Protein AF-A0A5M6DDR4-F1 (afdb_monomer)

Mean predicted aligned error: 21.07 Å

Sequence (257 aa):
MSTTEPAEFRPPSPATRLGRVGDGDGTLGPADFQRIGISPRETRSAVIRRAAARTSQSLASKQLRCPSVATEEQLFRVALSTYRLLDPRQRGNDHARAHLGRIRQGDLMSAERAAFAIVQPTKHDDVASPSHADVPATEQSWPPRMNATLDAGRNDATKSALRHLEYQPVATAHASDSRPQPAVESTSVAPPPAEIGTSVPHSAPAVTRMRRRLRQPAVIVSIMVLVLSAAVGLSVWKYIRGQSVRAIRDRYSQVDG

pLDDT: mean 71.14, std 19.98, range [38.06, 98.44]

Radius of gyration: 32.36 Å; Cα contacts (8 Å, |Δi|>4): 78; chains: 1; bounding box: 52×93×106 Å

Organism: NCBI:txid2605748

Structure (mmCIF, N/CA/C/O backbone):
data_AF-A0A5M6DDR4-F1
#
_entry.id   AF-A0A5M6DDR4-F1
#
loop_
_atom_site.group_PDB
_atom_site.id
_atom_site.type_symbol
_atom_site.label_atom_id
_atom_site.label_alt_id
_atom_site.label_comp_id
_atom_site.label_asym_id
_atom_site.label_entity_id
_atom_site.label_seq_id
_atom_site.pdbx_PDB_ins_code
_atom_site.Cartn_x
_atom_site.Cartn_y
_atom_site.Cartn_z
_atom_site.occupancy
_atom_site.B_iso_or_equiv
_atom_site.auth_seq_id
_atom_site.auth_comp_id
_atom_site.auth_asym_id
_atom_site.auth_atom_id
_atom_site.pdbx_PDB_model_num
ATOM 1 N N . MET A 1 1 ? 15.312 33.082 -55.233 1.00 47.19 1 MET A N 1
ATOM 2 C CA . MET A 1 1 ? 16.137 31.964 -54.732 1.00 47.19 1 MET A CA 1
ATOM 3 C C . MET A 1 1 ? 16.053 32.010 -53.218 1.00 47.19 1 MET A C 1
ATOM 5 O O . MET A 1 1 ? 16.701 32.854 -52.620 1.00 47.19 1 MET A O 1
ATOM 9 N N . SER A 1 2 ? 15.158 31.216 -52.626 1.00 63.47 2 SER A N 1
ATOM 10 C CA . SER A 1 2 ? 14.914 31.219 -51.179 1.00 63.47 2 SER A CA 1
ATOM 11 C C . SER A 1 2 ? 15.657 30.049 -50.555 1.00 63.47 2 SER A C 1
ATOM 13 O O . SER A 1 2 ? 15.327 28.889 -50.798 1.00 63.47 2 SER A O 1
ATOM 15 N N . THR A 1 3 ? 16.701 30.366 -49.802 1.00 58.12 3 THR A N 1
ATOM 16 C CA . THR A 1 3 ? 17.523 29.420 -49.053 1.00 58.12 3 THR A CA 1
ATOM 17 C C . THR A 1 3 ? 16.685 28.852 -47.911 1.00 58.12 3 THR A C 1
ATOM 19 O O . THR A 1 3 ? 16.313 29.563 -46.984 1.00 58.12 3 THR A O 1
ATOM 22 N N . THR A 1 4 ? 16.325 27.575 -48.025 1.00 71.12 4 THR A N 1
ATOM 23 C CA . THR A 1 4 ? 15.646 26.818 -46.969 1.00 71.12 4 THR A CA 1
ATOM 24 C C . THR A 1 4 ? 16.702 26.418 -45.945 1.00 71.12 4 THR A C 1
ATOM 26 O O . THR A 1 4 ? 17.564 25.595 -46.246 1.00 71.12 4 THR A O 1
ATOM 29 N N . GLU A 1 5 ? 16.674 27.045 -44.769 1.00 62.38 5 GLU A N 1
ATOM 30 C CA . GLU A 1 5 ? 17.510 26.647 -43.636 1.00 62.38 5 GLU A CA 1
ATOM 31 C C . GLU A 1 5 ? 17.126 25.225 -43.187 1.00 62.38 5 GLU A C 1
ATOM 33 O O . GLU A 1 5 ? 15.938 24.944 -42.989 1.00 62.38 5 GLU A O 1
ATOM 38 N N . PRO A 1 6 ? 18.092 24.305 -43.036 1.00 70.12 6 PRO A N 1
ATOM 39 C CA . PRO A 1 6 ? 17.817 22.974 -42.524 1.00 70.12 6 PRO A CA 1
ATOM 40 C C . PRO A 1 6 ? 17.437 23.073 -41.046 1.00 70.12 6 PRO A C 1
ATOM 42 O O . PRO A 1 6 ? 18.201 23.585 -40.232 1.00 70.12 6 PRO A O 1
ATOM 45 N N . ALA A 1 7 ? 16.248 22.569 -40.710 1.00 62.78 7 ALA A N 1
ATOM 46 C CA . ALA A 1 7 ? 15.748 22.489 -39.345 1.00 62.78 7 ALA A CA 1
ATOM 47 C C . ALA A 1 7 ? 16.764 21.755 -38.456 1.00 62.78 7 ALA A C 1
ATOM 49 O O . ALA A 1 7 ? 16.927 20.536 -38.537 1.00 62.78 7 ALA A O 1
ATOM 50 N N . GLU A 1 8 ? 17.464 22.530 -37.631 1.00 67.31 8 GLU A N 1
ATOM 51 C CA . GLU A 1 8 ? 18.441 22.062 -36.663 1.00 67.31 8 GLU A CA 1
ATOM 52 C C . GLU A 1 8 ? 17.747 21.093 -35.701 1.00 67.31 8 GLU A C 1
ATOM 54 O O . GLU A 1 8 ? 16.898 21.468 -34.886 1.00 67.31 8 GLU A O 1
ATOM 59 N N . PHE A 1 9 ? 18.069 19.808 -35.848 1.00 66.69 9 PHE A N 1
ATOM 60 C CA . PHE A 1 9 ? 17.603 18.741 -34.976 1.00 66.69 9 PHE A CA 1
ATOM 61 C C . PHE A 1 9 ? 18.183 18.978 -33.581 1.00 66.69 9 PHE A C 1
ATOM 63 O O . PHE A 1 9 ? 19.271 18.517 -33.243 1.00 66.69 9 PHE A O 1
ATOM 70 N N . ARG A 1 10 ? 17.455 19.743 -32.768 1.00 64.25 10 ARG A N 1
ATOM 71 C CA . ARG A 1 10 ? 17.762 19.938 -31.356 1.00 64.25 10 ARG A CA 1
ATOM 72 C C . ARG A 1 10 ? 17.338 18.657 -30.634 1.00 64.25 10 ARG A C 1
ATOM 74 O O . ARG A 1 10 ? 16.131 18.419 -30.523 1.00 64.25 10 ARG A O 1
ATOM 81 N N . PRO A 1 11 ? 18.267 17.805 -30.162 1.00 61.28 11 PRO A N 1
ATOM 82 C CA . PRO A 1 11 ? 17.877 16.656 -29.361 1.00 61.28 11 PRO A CA 1
ATOM 83 C C . PRO A 1 11 ? 17.071 17.169 -28.159 1.00 61.28 11 PRO A C 1
ATOM 85 O O . PRO A 1 11 ? 17.441 18.195 -27.574 1.00 61.28 11 PRO A O 1
ATOM 88 N N . PRO A 1 12 ? 15.952 16.515 -27.798 1.00 58.50 12 PRO A N 1
ATOM 89 C CA . PRO A 1 12 ? 15.182 16.919 -26.636 1.00 58.50 12 PRO A CA 1
ATOM 90 C C . PRO A 1 12 ? 16.119 16.912 -25.434 1.00 58.50 12 PRO A C 1
ATOM 92 O O . PRO A 1 12 ? 16.730 15.892 -25.110 1.00 58.50 12 PRO A O 1
ATOM 95 N N . SER A 1 13 ? 16.263 18.083 -24.817 1.00 50.66 13 SER A N 1
ATOM 96 C CA . SER A 1 13 ? 17.099 18.273 -23.641 1.00 50.66 13 SER A CA 1
ATOM 97 C C . SER A 1 13 ? 16.766 17.175 -22.617 1.00 50.66 13 SER A C 1
ATOM 99 O O . SER A 1 13 ? 15.582 16.978 -22.319 1.00 50.66 13 SER A O 1
ATOM 101 N N . PRO A 1 14 ? 17.749 16.434 -22.070 1.00 52.31 14 PRO A N 1
ATOM 102 C CA . PRO A 1 14 ? 17.508 15.291 -21.179 1.00 52.31 14 PRO A CA 1
ATOM 103 C C . PRO A 1 14 ? 16.812 15.655 -19.850 1.00 52.31 14 PRO A C 1
ATOM 105 O O . PRO A 1 14 ? 16.579 14.793 -19.008 1.00 52.31 14 PRO A O 1
ATOM 108 N N . ALA A 1 15 ? 16.421 16.914 -19.656 1.00 45.72 15 ALA A N 1
ATOM 109 C CA . ALA A 1 15 ? 15.822 17.433 -18.435 1.00 45.72 15 ALA A CA 1
ATOM 110 C C . ALA A 1 15 ? 14.330 17.091 -18.225 1.00 45.72 15 ALA A C 1
ATOM 112 O O . ALA A 1 15 ? 13.759 17.522 -17.226 1.00 45.72 15 ALA A O 1
ATOM 113 N N . THR A 1 16 ? 13.669 16.332 -19.112 1.00 50.31 16 THR A N 1
ATOM 114 C CA . THR A 1 16 ? 12.212 16.067 -18.980 1.00 50.31 16 THR A CA 1
ATOM 115 C C . THR A 1 16 ? 11.819 14.589 -18.873 1.00 50.31 16 THR A C 1
ATOM 117 O O . THR A 1 16 ? 10.637 14.278 -18.758 1.00 50.31 16 THR A O 1
ATOM 120 N N . ARG A 1 17 ? 12.757 13.635 -18.833 1.00 40.12 17 ARG A N 1
ATOM 121 C CA . ARG A 1 17 ? 12.404 12.201 -18.772 1.00 40.12 17 ARG A CA 1
ATOM 122 C C . ARG A 1 17 ? 13.085 11.461 -17.637 1.00 40.12 17 ARG A C 1
ATOM 124 O O . ARG A 1 17 ? 13.991 10.669 -17.832 1.00 40.12 17 ARG A O 1
ATOM 131 N N . LEU A 1 18 ? 12.578 11.746 -16.452 1.00 40.38 18 LEU A N 1
ATOM 132 C CA . LEU A 1 18 ? 12.287 10.838 -15.346 1.00 40.38 18 LEU A CA 1
ATOM 133 C C . LEU A 1 18 ? 11.946 11.800 -14.225 1.00 40.38 18 LEU A C 1
ATOM 135 O O . LEU A 1 18 ? 12.802 12.568 -13.792 1.00 40.38 18 LEU A O 1
ATOM 139 N N . GLY A 1 19 ? 10.672 11.828 -13.826 1.00 42.84 19 GLY A N 1
ATOM 140 C CA . GLY A 1 19 ? 10.269 12.546 -12.628 1.00 42.84 19 GLY A CA 1
ATOM 141 C C . GLY A 1 19 ? 11.276 12.199 -11.548 1.00 42.84 19 GLY A C 1
ATOM 142 O O . GLY A 1 19 ? 11.413 11.022 -11.219 1.00 42.84 19 GLY A O 1
ATOM 143 N N . ARG A 1 20 ? 12.034 13.222 -11.134 1.00 44.09 20 ARG A N 1
ATOM 144 C CA . ARG A 1 20 ? 13.009 13.212 -10.051 1.00 44.09 20 ARG A CA 1
ATOM 145 C C . ARG A 1 20 ? 12.527 12.184 -9.041 1.00 44.09 20 ARG A C 1
ATOM 147 O O . ARG A 1 20 ? 11.489 12.399 -8.413 1.00 44.09 20 ARG A O 1
ATOM 154 N N . VAL A 1 21 ? 13.187 11.026 -9.011 1.00 52.88 21 VAL A N 1
ATOM 155 C CA . VAL A 1 21 ? 12.930 9.969 -8.036 1.00 52.88 21 VAL A CA 1
ATOM 156 C C . VAL A 1 21 ? 13.332 10.604 -6.719 1.00 52.88 21 VAL A C 1
ATOM 158 O O . VAL A 1 21 ? 14.502 10.606 -6.357 1.00 52.88 21 VAL A O 1
ATOM 161 N N . GLY A 1 22 ? 12.379 11.324 -6.129 1.00 47.31 22 GLY A N 1
ATOM 162 C CA . GLY A 1 22 ? 12.576 12.113 -4.934 1.00 47.31 22 GLY A CA 1
ATOM 163 C C . GLY A 1 22 ? 13.083 11.183 -3.856 1.00 47.31 22 GLY A C 1
ATOM 164 O O . GLY A 1 22 ? 12.439 10.177 -3.557 1.00 47.31 22 GLY A O 1
ATOM 165 N N . ASP A 1 23 ? 14.256 11.535 -3.351 1.00 49.00 23 ASP A N 1
ATOM 166 C CA . ASP A 1 23 ? 14.673 11.291 -1.986 1.00 49.00 23 ASP A CA 1
ATOM 167 C C . ASP A 1 23 ? 14.626 9.811 -1.590 1.00 49.00 23 ASP A C 1
ATOM 169 O O . ASP A 1 23 ? 13.719 9.315 -0.923 1.00 49.00 23 ASP A O 1
ATOM 173 N N . GLY A 1 24 ? 15.683 9.088 -1.968 1.00 52.88 24 GLY A N 1
ATOM 174 C CA . GLY A 1 24 ? 16.004 7.755 -1.447 1.00 52.88 24 GLY A CA 1
ATOM 175 C C . GLY A 1 24 ? 16.282 7.707 0.065 1.00 52.88 24 GLY A C 1
ATOM 176 O O . GLY A 1 24 ? 16.844 6.726 0.533 1.00 52.88 24 GLY A O 1
ATOM 177 N N . ASP A 1 25 ? 15.884 8.726 0.828 1.00 60.03 25 ASP A N 1
ATOM 178 C CA . ASP A 1 25 ? 16.063 8.836 2.279 1.00 60.03 25 ASP A CA 1
ATOM 179 C C . ASP A 1 25 ? 15.144 7.873 3.063 1.00 60.03 25 ASP A C 1
ATOM 181 O O . ASP A 1 25 ? 15.213 7.747 4.280 1.00 60.03 25 ASP A O 1
ATOM 185 N N . GLY A 1 26 ? 14.256 7.137 2.382 1.00 66.44 26 GLY A N 1
ATOM 186 C CA . GLY A 1 26 ? 13.340 6.204 3.050 1.00 66.44 26 GLY A CA 1
ATOM 187 C C . GLY A 1 26 ? 12.342 6.896 3.989 1.00 66.44 26 GLY A C 1
ATOM 188 O O . GLY A 1 26 ? 11.570 6.221 4.669 1.00 66.44 26 GLY A O 1
ATOM 189 N N . THR A 1 27 ? 12.331 8.228 4.004 1.00 72.25 27 THR A N 1
ATOM 190 C CA . THR A 1 27 ? 11.389 9.077 4.717 1.00 72.25 27 THR A CA 1
ATOM 191 C C . THR A 1 27 ? 10.056 9.134 3.979 1.00 72.25 27 THR A C 1
ATOM 193 O O . THR A 1 27 ? 9.967 9.071 2.750 1.00 72.25 27 THR A O 1
ATOM 196 N N . LEU A 1 28 ? 8.980 9.217 4.761 1.00 81.94 28 LEU A N 1
ATOM 197 C CA . LEU A 1 28 ? 7.615 9.324 4.259 1.00 81.94 28 LEU A CA 1
ATOM 198 C C . LEU A 1 28 ? 7.416 10.650 3.521 1.00 81.94 28 LEU A C 1
ATOM 200 O O . LEU A 1 28 ? 7.381 11.713 4.141 1.00 81.94 28 LEU A O 1
ATOM 204 N N . GLY A 1 29 ? 7.249 10.582 2.200 1.00 87.94 29 GLY A N 1
ATOM 205 C CA . GLY A 1 29 ? 7.054 11.763 1.367 1.00 87.94 29 GLY A CA 1
ATOM 206 C C . GLY A 1 29 ? 5.576 12.159 1.254 1.00 87.94 29 GLY A C 1
ATOM 207 O O . GLY A 1 29 ? 4.693 11.299 1.313 1.00 87.94 29 GLY A O 1
ATOM 208 N N . PRO A 1 30 ? 5.258 13.441 0.984 1.00 91.31 30 PRO A N 1
ATOM 209 C CA . PRO A 1 30 ? 3.879 13.882 0.729 1.00 91.31 30 PRO A CA 1
ATOM 210 C C . PRO A 1 30 ? 3.228 13.137 -0.451 1.00 91.31 30 PRO A C 1
ATOM 212 O O . PRO A 1 30 ? 2.016 12.914 -0.465 1.00 91.31 30 PRO A O 1
ATOM 215 N N . ALA A 1 31 ? 4.041 12.672 -1.405 1.00 93.75 31 ALA A N 1
ATOM 216 C CA . ALA A 1 31 ? 3.594 11.860 -2.531 1.00 93.75 31 ALA A CA 1
ATOM 217 C C . ALA A 1 31 ? 2.974 10.515 -2.103 1.00 93.75 31 ALA A C 1
ATOM 219 O O . ALA A 1 31 ? 2.080 10.019 -2.787 1.00 93.75 31 ALA A O 1
ATOM 220 N N . ASP A 1 32 ? 3.407 9.924 -0.983 1.00 95.06 32 ASP A N 1
ATOM 221 C CA . ASP A 1 32 ? 2.866 8.647 -0.503 1.00 95.06 32 ASP A CA 1
ATOM 222 C C . ASP A 1 32 ? 1.408 8.791 -0.044 1.00 95.06 32 ASP A C 1
ATOM 224 O O . ASP A 1 32 ? 0.564 7.951 -0.363 1.00 95.06 32 ASP A O 1
ATOM 228 N N . PHE A 1 33 ? 1.086 9.901 0.625 1.00 96.06 33 PHE A N 1
ATOM 229 C CA . PHE A 1 33 ? -0.277 10.231 1.045 1.00 96.06 33 PHE A CA 1
ATOM 230 C C . PHE A 1 33 ? -1.176 10.546 -0.156 1.00 96.06 33 PHE A C 1
ATOM 232 O O . PHE A 1 33 ? -2.299 10.041 -0.247 1.00 96.06 33 PHE A O 1
ATOM 239 N N . GLN A 1 34 ? -0.662 11.323 -1.116 1.00 96.88 34 GLN A N 1
ATOM 240 C CA . GLN A 1 34 ? -1.407 11.709 -2.314 1.00 96.88 34 GLN A CA 1
ATOM 241 C C . GLN A 1 34 ? -1.770 10.501 -3.187 1.00 96.88 34 GLN A C 1
ATOM 243 O O . GLN A 1 34 ? -2.895 10.421 -3.672 1.00 96.88 34 GLN A O 1
ATOM 248 N N . ARG A 1 35 ? -0.861 9.527 -3.346 1.00 96.06 35 ARG A N 1
ATOM 249 C CA . ARG A 1 35 ? -1.113 8.303 -4.134 1.00 96.06 35 ARG A CA 1
ATOM 250 C C . ARG A 1 35 ? -2.278 7.473 -3.602 1.00 96.06 35 ARG A C 1
ATOM 252 O O . ARG A 1 35 ? -2.982 6.841 -4.381 1.00 96.06 35 ARG A O 1
ATOM 259 N N . ILE A 1 36 ? -2.472 7.460 -2.285 1.00 96.88 36 ILE A N 1
ATOM 260 C CA . ILE A 1 36 ? -3.562 6.720 -1.638 1.00 96.88 36 ILE A CA 1
ATOM 261 C C . ILE A 1 36 ? -4.832 7.583 -1.516 1.00 96.88 36 ILE A C 1
ATOM 263 O O . ILE A 1 36 ? -5.920 7.045 -1.311 1.00 96.88 36 ILE A O 1
ATOM 267 N N . GLY A 1 37 ? -4.719 8.903 -1.689 1.00 96.94 37 GLY A N 1
ATOM 268 C CA . GLY A 1 37 ? -5.834 9.844 -1.577 1.00 96.94 37 GLY A CA 1
ATOM 269 C C . GLY A 1 37 ? -6.190 10.174 -0.127 1.00 96.94 37 GLY A C 1
ATOM 270 O O . GLY A 1 37 ? -7.368 10.240 0.220 1.00 96.94 37 GLY A O 1
ATOM 271 N N . ILE A 1 38 ? -5.185 10.334 0.736 1.00 97.38 38 ILE A N 1
ATOM 272 C CA . ILE A 1 38 ? -5.363 10.693 2.151 1.00 97.38 38 ILE A CA 1
ATOM 273 C C . ILE A 1 38 ? -4.617 11.983 2.500 1.00 97.38 38 ILE A C 1
ATOM 275 O O . ILE A 1 38 ? -3.687 12.391 1.808 1.00 97.38 38 ILE A O 1
ATOM 279 N N . SER A 1 39 ? -5.023 12.626 3.597 1.00 95.69 39 SER A N 1
ATOM 280 C CA . SER A 1 39 ? -4.338 13.814 4.115 1.00 95.69 39 SER A CA 1
ATOM 281 C C . SER A 1 39 ? -2.940 13.458 4.645 1.00 95.69 39 SER A C 1
ATOM 283 O O . SER A 1 39 ? -2.816 12.443 5.335 1.00 95.69 39 SER A O 1
ATOM 285 N N . PRO A 1 40 ? -1.912 14.308 4.444 1.00 92.25 40 PRO A N 1
ATOM 286 C CA . PRO A 1 40 ? -0.590 14.146 5.062 1.00 92.25 40 PRO A CA 1
ATOM 287 C C . PRO A 1 40 ? -0.607 14.070 6.596 1.00 92.25 40 PRO A C 1
ATOM 289 O O . PRO A 1 40 ? 0.338 13.587 7.210 1.00 92.25 40 PRO A O 1
ATOM 292 N N . ARG A 1 41 ? -1.684 14.554 7.232 1.00 91.38 41 ARG A N 1
ATOM 293 C CA . ARG A 1 41 ? -1.875 14.509 8.691 1.00 91.38 41 ARG A CA 1
ATOM 294 C C . ARG A 1 41 ? -2.579 13.236 9.176 1.00 91.38 41 ARG A C 1
ATOM 296 O O . ARG A 1 41 ? -2.774 13.074 10.378 1.00 91.38 41 ARG A O 1
ATOM 303 N N . GLU A 1 42 ? -2.990 12.344 8.276 1.00 92.69 42 GLU A N 1
ATOM 304 C CA . GLU A 1 42 ? -3.670 11.103 8.644 1.00 92.69 42 GLU A CA 1
ATOM 305 C C . GLU A 1 42 ? -2.679 10.089 9.227 1.00 92.69 42 GLU A C 1
ATOM 307 O O . GLU A 1 42 ? -1.679 9.726 8.611 1.00 92.69 42 GLU A O 1
ATOM 312 N N . THR A 1 43 ? -2.979 9.593 10.425 1.00 90.19 43 THR A N 1
ATOM 313 C CA . THR A 1 43 ? -2.110 8.664 11.161 1.00 90.19 43 THR A CA 1
ATOM 314 C C . THR A 1 43 ? -2.799 7.346 11.502 1.00 90.19 43 THR A C 1
ATOM 316 O O . THR A 1 43 ? -2.128 6.378 11.873 1.00 90.19 43 THR A O 1
ATOM 319 N N . ARG A 1 44 ? -4.120 7.246 11.350 1.00 90.56 44 ARG A N 1
ATOM 320 C CA . ARG A 1 44 ? -4.905 6.076 11.742 1.00 90.56 44 ARG A CA 1
ATOM 321 C C . ARG A 1 44 ? -4.719 4.956 10.720 1.00 90.56 44 ARG A C 1
ATOM 323 O O . ARG A 1 44 ? -5.136 5.068 9.568 1.00 90.56 44 ARG A O 1
ATOM 330 N N . SER A 1 45 ? -4.169 3.824 11.163 1.00 90.44 45 SER A N 1
ATOM 331 C CA . SER A 1 45 ? -3.925 2.638 10.322 1.00 90.44 45 SER A CA 1
ATOM 332 C C . SER A 1 45 ? -5.165 2.168 9.558 1.00 90.44 45 SER A C 1
ATOM 334 O O . SER A 1 45 ? -5.073 1.848 8.376 1.00 90.44 45 SER A O 1
ATOM 336 N N . ALA A 1 46 ? -6.331 2.160 10.208 1.00 90.44 46 ALA A N 1
ATOM 337 C CA . ALA A 1 46 ? -7.587 1.737 9.593 1.00 90.44 46 ALA A CA 1
ATOM 338 C C . ALA A 1 46 ? -7.993 2.626 8.404 1.00 90.44 46 ALA A C 1
ATOM 340 O O . ALA A 1 46 ? -8.463 2.117 7.387 1.00 90.44 46 ALA A O 1
ATOM 341 N N . VAL A 1 47 ? -7.780 3.944 8.507 1.00 94.25 47 VAL A N 1
ATOM 342 C CA . VAL A 1 47 ? -8.096 4.893 7.428 1.00 94.25 47 VAL A CA 1
ATOM 343 C C . VAL A 1 47 ? -7.153 4.673 6.249 1.00 94.25 47 VAL A C 1
ATOM 345 O O . VAL A 1 47 ? -7.620 4.528 5.120 1.00 94.25 47 VAL A O 1
ATOM 348 N N . ILE A 1 48 ? -5.852 4.547 6.527 1.00 94.94 48 ILE A N 1
ATOM 349 C CA . ILE A 1 48 ? -4.813 4.280 5.522 1.00 94.94 48 ILE A CA 1
ATOM 350 C C . ILE A 1 48 ? -5.115 2.976 4.773 1.00 94.94 48 ILE A C 1
ATOM 352 O O . ILE A 1 48 ? -5.198 2.980 3.547 1.00 94.94 48 ILE A O 1
ATOM 356 N N . ARG A 1 49 ? -5.371 1.874 5.494 1.00 95.69 49 ARG A N 1
ATOM 357 C CA . ARG A 1 49 ? -5.702 0.568 4.895 1.00 95.69 49 ARG A CA 1
ATOM 358 C C . ARG A 1 49 ? -6.959 0.635 4.032 1.00 95.69 49 ARG A C 1
ATOM 360 O O . ARG A 1 49 ? -6.966 0.107 2.925 1.00 95.69 49 ARG A O 1
ATOM 367 N N . ARG A 1 50 ? -8.018 1.302 4.504 1.00 97.06 50 ARG A N 1
ATOM 368 C CA . ARG A 1 50 ? -9.280 1.423 3.757 1.00 97.06 50 ARG A CA 1
ATOM 369 C C . ARG A 1 50 ? -9.137 2.291 2.508 1.00 97.06 50 ARG A C 1
ATOM 371 O O . ARG A 1 50 ? -9.793 2.025 1.504 1.00 97.06 50 ARG A O 1
ATOM 378 N N . ALA A 1 51 ? -8.341 3.353 2.562 1.00 97.88 51 ALA A N 1
ATOM 379 C CA . ALA A 1 51 ? -8.044 4.166 1.389 1.00 97.88 51 ALA A CA 1
ATOM 380 C C . ALA A 1 51 ? -7.199 3.373 0.377 1.00 97.88 51 ALA A C 1
ATOM 382 O O . ALA A 1 51 ? -7.598 3.254 -0.777 1.00 97.88 51 ALA A O 1
ATOM 383 N N . ALA A 1 52 ? -6.136 2.707 0.837 1.00 97.94 52 ALA A N 1
ATOM 384 C CA . ALA A 1 52 ? -5.286 1.860 0.002 1.00 97.94 52 ALA A CA 1
ATOM 385 C C . ALA A 1 52 ? -6.068 0.729 -0.679 1.00 97.94 52 ALA A C 1
ATOM 387 O O . ALA A 1 52 ? -5.897 0.503 -1.875 1.00 97.94 52 ALA A O 1
ATOM 388 N N . ALA A 1 53 ? -6.965 0.058 0.052 1.00 97.75 53 ALA A N 1
ATOM 389 C CA . ALA A 1 53 ? -7.820 -0.992 -0.493 1.00 97.75 53 ALA A CA 1
ATOM 390 C C . ALA A 1 53 ? -8.738 -0.463 -1.605 1.00 97.75 53 ALA A C 1
ATOM 392 O O . ALA A 1 53 ? -8.806 -1.069 -2.670 1.00 97.75 53 ALA A O 1
ATOM 393 N N . ARG A 1 54 ? -9.384 0.695 -1.401 1.00 98.31 54 ARG A N 1
ATOM 394 C CA . ARG A 1 54 ? -10.244 1.329 -2.417 1.00 98.31 54 ARG A CA 1
ATOM 395 C C . ARG A 1 54 ? -9.463 1.684 -3.683 1.00 98.31 54 ARG A C 1
ATOM 397 O O . ARG A 1 54 ? -9.897 1.345 -4.783 1.00 98.31 54 ARG A O 1
ATOM 404 N N . THR A 1 55 ? -8.302 2.317 -3.528 1.00 98.06 55 THR A N 1
ATOM 405 C CA . THR A 1 55 ? -7.442 2.699 -4.657 1.00 98.06 55 THR A CA 1
ATOM 406 C C . THR A 1 55 ? -6.931 1.466 -5.402 1.00 98.06 55 THR A C 1
ATOM 408 O O . THR A 1 55 ? -7.053 1.391 -6.624 1.00 98.06 55 THR A O 1
ATOM 411 N N . SER A 1 56 ? -6.446 0.455 -4.675 1.00 98.06 56 SER A N 1
ATOM 412 C CA . SER A 1 56 ? -5.937 -0.792 -5.261 1.00 98.06 56 SER A CA 1
ATOM 413 C C . SER A 1 56 ? -7.034 -1.579 -5.975 1.00 98.06 56 SER A C 1
ATOM 415 O O . SER A 1 56 ? -6.805 -2.071 -7.071 1.00 98.06 56 SER A O 1
ATOM 417 N N . GLN A 1 57 ? -8.241 -1.662 -5.408 1.00 98.25 57 GLN A N 1
ATOM 418 C CA . GLN A 1 57 ? -9.369 -2.365 -6.022 1.00 98.25 57 GLN A CA 1
ATOM 419 C C . GLN A 1 57 ? -9.816 -1.699 -7.329 1.00 98.25 57 GLN A C 1
ATOM 421 O O . GLN A 1 57 ? -10.096 -2.393 -8.308 1.00 98.25 57 GLN A O 1
ATOM 426 N N . SER A 1 58 ? -9.849 -0.363 -7.367 1.00 98.12 58 SER A N 1
ATOM 427 C CA . SER A 1 58 ? -10.159 0.398 -8.583 1.00 98.12 58 SER A CA 1
ATOM 428 C C . SER A 1 58 ? -9.120 0.145 -9.685 1.00 98.12 58 SER A C 1
ATOM 430 O O . SER A 1 58 ? -9.474 -0.226 -10.807 1.00 98.12 58 SER A O 1
ATOM 432 N N . LEU A 1 59 ? -7.828 0.24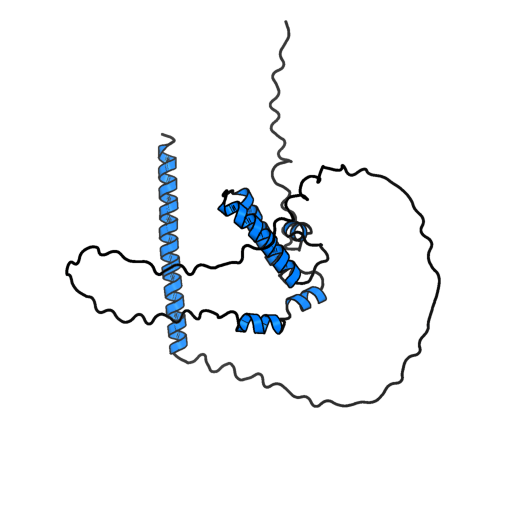9 -9.348 1.00 98.06 59 LEU A N 1
ATOM 433 C CA . LEU A 1 59 ? -6.729 -0.005 -10.284 1.00 98.06 59 LEU A CA 1
ATOM 434 C C . LEU A 1 59 ? -6.671 -1.469 -10.740 1.00 98.06 59 LEU A C 1
ATOM 436 O O . LEU A 1 59 ? -6.488 -1.726 -11.925 1.00 98.06 59 LEU A O 1
ATOM 440 N N . ALA A 1 60 ? -6.889 -2.428 -9.840 1.00 97.81 60 ALA A N 1
ATOM 441 C CA . ALA A 1 60 ? -6.930 -3.850 -10.173 1.00 97.81 60 ALA A CA 1
ATOM 442 C C . ALA A 1 60 ? -8.103 -4.171 -11.107 1.00 97.81 60 ALA A C 1
ATOM 444 O O . ALA A 1 60 ? -7.926 -4.864 -12.103 1.00 97.81 60 ALA A O 1
ATOM 445 N N . SER A 1 61 ? -9.285 -3.600 -10.850 1.00 98.19 61 SER A N 1
ATOM 446 C CA . SER A 1 61 ? -10.443 -3.748 -11.742 1.00 98.19 61 SER A CA 1
ATOM 447 C C . SER A 1 61 ? -10.153 -3.198 -13.141 1.00 98.19 61 SER A C 1
ATOM 449 O O . SER A 1 61 ? -10.571 -3.787 -14.136 1.00 98.19 61 SER A O 1
ATOM 451 N N . LYS A 1 62 ? -9.409 -2.088 -13.231 1.00 98.31 62 LYS A N 1
ATOM 452 C CA . LYS A 1 62 ? -8.943 -1.528 -14.505 1.00 98.31 62 LYS A CA 1
ATOM 453 C C . LYS A 1 62 ? -7.926 -2.446 -15.189 1.00 98.31 62 LYS A C 1
ATOM 455 O O . LYS A 1 62 ? -8.082 -2.710 -16.377 1.00 98.31 62 LYS A O 1
ATOM 460 N N . GLN A 1 63 ? -6.954 -2.974 -14.445 1.00 97.94 63 GLN A N 1
ATOM 461 C CA . GLN A 1 63 ? -5.920 -3.880 -14.954 1.00 97.94 63 GLN A CA 1
ATOM 462 C C . GLN A 1 63 ? -6.503 -5.190 -15.497 1.00 97.94 63 GLN A C 1
ATOM 464 O O . GLN A 1 63 ? -6.043 -5.686 -16.518 1.00 97.94 63 GLN A O 1
ATOM 469 N N . LEU A 1 64 ? -7.535 -5.732 -14.845 1.00 97.75 64 LEU A N 1
ATOM 470 C CA . LEU A 1 64 ? -8.218 -6.948 -15.294 1.00 97.75 64 LEU A CA 1
ATOM 471 C C . LEU A 1 64 ? -8.996 -6.745 -16.601 1.00 97.75 64 LEU A C 1
ATOM 473 O O . LEU A 1 64 ? -9.141 -7.687 -17.372 1.00 97.75 64 LEU A O 1
ATOM 477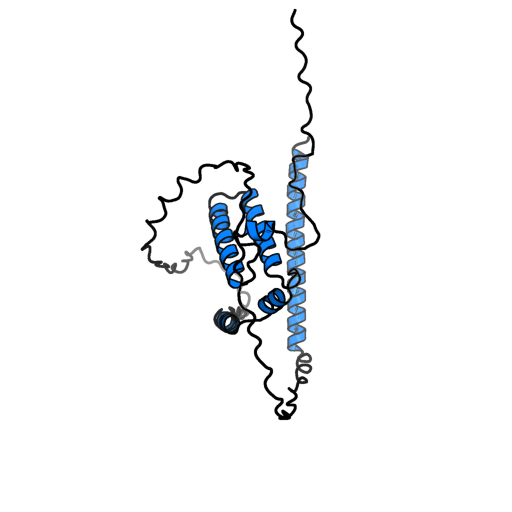 N N . ARG A 1 65 ? -9.508 -5.533 -16.852 1.00 98.44 65 ARG A N 1
ATOM 478 C CA . ARG A 1 65 ? -10.224 -5.200 -18.094 1.00 98.44 65 ARG A CA 1
ATOM 479 C C . ARG A 1 65 ? -9.269 -4.848 -19.231 1.00 98.44 65 ARG A C 1
ATOM 481 O O . ARG A 1 65 ? -9.469 -5.297 -20.352 1.00 98.44 65 ARG A O 1
ATOM 488 N N . CYS A 1 66 ? -8.255 -4.039 -18.931 1.00 97.75 66 CYS A N 1
ATOM 489 C CA . CYS A 1 66 ? -7.278 -3.531 -19.888 1.00 97.75 66 CYS A CA 1
ATOM 490 C C . CYS A 1 66 ? -5.881 -3.572 -19.246 1.00 97.75 66 CYS A C 1
ATOM 492 O O . CYS A 1 66 ? -5.487 -2.592 -18.600 1.00 97.75 66 CYS A O 1
ATOM 494 N N . PRO A 1 67 ? -5.133 -4.680 -19.388 1.00 98.00 67 PRO A N 1
ATOM 495 C CA . PRO A 1 67 ? -3.822 -4.809 -18.770 1.00 98.00 67 PRO A CA 1
ATOM 496 C C . PRO A 1 67 ? -2.861 -3.764 -19.341 1.00 98.00 67 PRO A C 1
ATOM 498 O O . PRO A 1 67 ? -2.721 -3.610 -20.553 1.00 98.00 67 PRO A O 1
ATOM 501 N N . SER A 1 68 ? -2.211 -3.013 -18.456 1.00 98.19 68 SER A N 1
ATOM 502 C CA . SER A 1 68 ? -1.317 -1.918 -18.821 1.00 98.19 68 SER A CA 1
ATOM 503 C C . SER A 1 68 ? -0.149 -1.830 -17.846 1.00 98.19 68 SER A C 1
ATOM 505 O O . SER A 1 68 ? -0.351 -1.818 -16.631 1.00 98.19 68 SER A O 1
ATOM 507 N N . VAL A 1 69 ? 1.068 -1.680 -18.376 1.00 97.69 69 VAL A N 1
ATOM 508 C CA . VAL A 1 69 ? 2.298 -1.503 -17.578 1.00 97.69 69 VAL A CA 1
ATOM 509 C C . VAL A 1 69 ? 2.197 -0.276 -16.665 1.00 97.69 69 VAL A C 1
ATOM 511 O O . VAL A 1 69 ? 2.611 -0.314 -15.512 1.00 97.69 69 VAL A O 1
ATOM 514 N N . ALA A 1 70 ? 1.564 0.803 -17.134 1.00 96.62 70 ALA A N 1
ATOM 515 C CA . ALA A 1 70 ? 1.374 2.008 -16.329 1.00 96.62 70 ALA A CA 1
ATOM 516 C C . ALA A 1 70 ? 0.445 1.767 -15.124 1.00 96.62 70 ALA A C 1
ATOM 518 O O . ALA A 1 70 ? 0.654 2.331 -14.052 1.00 96.62 70 ALA A O 1
ATOM 519 N N . THR A 1 71 ? -0.582 0.926 -15.285 1.00 97.38 71 THR A N 1
ATOM 520 C CA . THR A 1 71 ? -1.514 0.595 -14.193 1.00 97.38 71 THR A CA 1
ATOM 521 C C . THR A 1 71 ? -0.870 -0.380 -13.204 1.00 97.38 71 THR A C 1
ATOM 523 O O . THR A 1 71 ? -1.048 -0.233 -11.995 1.00 97.38 71 THR A O 1
ATOM 526 N N . GLU A 1 72 ? -0.064 -1.324 -13.692 1.00 97.56 72 GLU A N 1
ATOM 527 C CA . GLU A 1 72 ? 0.771 -2.195 -12.858 1.00 97.56 72 GLU A CA 1
ATOM 528 C C . GLU A 1 72 ? 1.754 -1.386 -12.000 1.00 97.56 72 GLU A C 1
ATOM 530 O O . GLU A 1 72 ? 1.821 -1.570 -10.784 1.00 97.56 72 GLU A O 1
ATOM 535 N N . GLU A 1 73 ? 2.451 -0.419 -12.599 1.00 96.88 73 GLU A N 1
ATOM 536 C CA . GLU A 1 73 ? 3.358 0.462 -11.866 1.00 96.88 73 GLU A CA 1
ATOM 537 C C . GLU A 1 73 ? 2.612 1.294 -10.810 1.00 96.88 73 GLU A C 1
ATOM 539 O O . GLU A 1 73 ? 3.095 1.473 -9.689 1.00 96.88 73 GLU A O 1
ATOM 544 N N . GLN A 1 74 ? 1.406 1.777 -11.122 1.00 97.06 74 GLN A N 1
ATOM 545 C CA . GLN A 1 74 ? 0.565 2.475 -10.146 1.00 97.06 74 GLN A CA 1
ATOM 546 C C . GLN A 1 74 ? 0.169 1.572 -8.973 1.00 97.06 74 GLN A C 1
ATOM 548 O O . GLN A 1 74 ? 0.261 2.012 -7.827 1.00 97.06 74 GLN A O 1
ATOM 553 N N . LEU A 1 75 ? -0.218 0.318 -9.228 1.00 98.00 75 LEU A N 1
ATOM 554 C CA . LEU A 1 75 ? -0.503 -0.663 -8.175 1.00 98.00 75 LEU A CA 1
ATOM 555 C C . LEU A 1 75 ? 0.720 -0.899 -7.285 1.00 98.00 75 LEU A C 1
ATOM 557 O O . LEU A 1 75 ? 0.604 -0.849 -6.059 1.00 98.00 75 LEU A O 1
ATOM 561 N N . PHE A 1 76 ? 1.897 -1.082 -7.889 1.00 97.31 76 PHE A N 1
ATOM 562 C CA . PHE A 1 76 ? 3.153 -1.228 -7.157 1.00 97.31 76 PHE A CA 1
ATOM 563 C C . PHE A 1 76 ? 3.445 -0.006 -6.275 1.00 97.31 76 PHE A C 1
ATOM 565 O O . PHE A 1 76 ? 3.738 -0.149 -5.087 1.00 97.31 76 PHE A O 1
ATOM 572 N N . ARG A 1 77 ? 3.299 1.209 -6.818 1.00 96.06 77 ARG A N 1
ATOM 573 C CA . ARG A 1 77 ? 3.500 2.460 -6.070 1.00 96.06 77 ARG A CA 1
ATOM 574 C C . ARG A 1 77 ? 2.508 2.601 -4.914 1.00 96.06 77 ARG A C 1
ATOM 576 O O . ARG A 1 77 ? 2.914 2.994 -3.827 1.00 96.06 77 ARG A O 1
ATOM 583 N N . VAL A 1 78 ? 1.234 2.253 -5.113 1.00 97.50 78 VAL A N 1
ATOM 584 C CA . VAL A 1 78 ? 0.220 2.258 -4.043 1.00 97.50 78 VAL A CA 1
ATOM 585 C C . VAL A 1 78 ? 0.586 1.260 -2.945 1.00 97.50 78 VAL A C 1
ATOM 587 O O . VAL A 1 78 ? 0.533 1.612 -1.765 1.00 97.50 78 VAL A O 1
ATOM 590 N N . ALA A 1 79 ? 1.007 0.047 -3.306 1.00 96.75 79 ALA A N 1
ATOM 591 C CA . ALA A 1 79 ? 1.437 -0.964 -2.345 1.00 96.75 79 ALA A CA 1
ATOM 592 C C . ALA A 1 79 ? 2.659 -0.497 -1.536 1.00 96.75 79 ALA A C 1
ATOM 594 O O . ALA A 1 79 ? 2.645 -0.564 -0.305 1.00 96.75 79 ALA A O 1
ATOM 595 N N . LEU A 1 80 ? 3.677 0.051 -2.208 1.00 95.19 80 LEU A N 1
ATOM 596 C CA . LEU A 1 80 ? 4.888 0.562 -1.568 1.00 95.19 80 LEU A CA 1
ATOM 597 C C . LEU A 1 80 ? 4.589 1.744 -0.635 1.00 95.19 80 LEU A C 1
ATOM 599 O O . LEU A 1 80 ? 5.017 1.732 0.518 1.00 95.19 80 LEU A O 1
ATOM 603 N N . SER A 1 81 ? 3.815 2.733 -1.092 1.00 95.62 81 SER A N 1
ATOM 604 C CA . SER A 1 81 ? 3.395 3.866 -0.259 1.00 95.62 81 SER A CA 1
ATOM 605 C C . SER A 1 81 ? 2.585 3.401 0.954 1.00 95.62 81 SER A C 1
ATOM 607 O O . SER A 1 81 ? 2.793 3.893 2.060 1.00 95.62 81 SER A O 1
ATOM 609 N N . THR A 1 82 ? 1.715 2.399 0.786 1.00 96.50 82 THR A N 1
ATOM 610 C CA . THR A 1 82 ? 0.939 1.822 1.895 1.00 96.50 82 THR A CA 1
ATOM 611 C C . THR A 1 82 ? 1.847 1.145 2.918 1.00 96.50 82 THR A C 1
ATOM 613 O O . THR A 1 82 ? 1.673 1.356 4.117 1.00 96.50 82 THR A O 1
ATOM 616 N N . TYR A 1 83 ? 2.826 0.360 2.460 1.00 95.12 83 TYR A N 1
ATOM 617 C CA . TYR A 1 83 ? 3.809 -0.288 3.327 1.00 95.12 83 TYR A CA 1
ATOM 618 C C . TYR A 1 83 ? 4.582 0.743 4.156 1.00 95.12 83 TYR A C 1
ATOM 620 O O . TYR A 1 83 ? 4.612 0.642 5.380 1.00 95.12 83 TYR A O 1
ATOM 628 N N . ARG A 1 84 ? 5.120 1.782 3.504 1.00 93.50 84 ARG A N 1
ATOM 629 C CA . ARG A 1 84 ? 5.845 2.877 4.167 1.00 93.50 84 ARG A CA 1
ATOM 630 C C . ARG A 1 84 ? 4.985 3.595 5.207 1.00 93.50 84 ARG A C 1
ATOM 632 O O . ARG A 1 84 ? 5.416 3.813 6.334 1.00 93.50 84 ARG A O 1
ATOM 639 N N . LEU A 1 85 ? 3.733 3.909 4.870 1.00 92.94 85 LEU A N 1
ATOM 640 C CA . LEU A 1 85 ? 2.807 4.608 5.772 1.00 92.94 85 LEU A CA 1
ATOM 641 C C . LEU A 1 85 ? 2.401 3.778 6.993 1.00 92.94 85 LEU A C 1
ATOM 643 O O . LEU A 1 85 ? 2.050 4.344 8.036 1.00 92.94 85 LEU A O 1
ATOM 647 N N . LEU A 1 86 ? 2.414 2.452 6.866 1.00 93.56 86 LEU A N 1
ATOM 648 C CA . LEU A 1 86 ? 2.121 1.514 7.947 1.00 93.56 86 LEU A CA 1
ATOM 649 C C . LEU A 1 86 ? 3.371 1.081 8.724 1.00 93.56 86 LEU A C 1
ATOM 651 O O . LEU A 1 86 ? 3.220 0.394 9.733 1.00 93.56 86 LEU A O 1
ATOM 655 N N . ASP A 1 87 ? 4.568 1.495 8.306 1.00 91.56 87 ASP A N 1
ATOM 656 C CA . ASP A 1 87 ? 5.812 1.212 9.012 1.00 91.56 87 ASP A CA 1
ATOM 657 C C . ASP A 1 87 ? 6.001 2.200 10.184 1.00 91.56 87 ASP A C 1
ATOM 659 O O . ASP A 1 87 ? 6.212 3.399 9.970 1.00 91.56 87 ASP A O 1
ATOM 663 N N . PRO A 1 88 ? 5.958 1.738 11.450 1.00 89.94 88 PRO A N 1
ATOM 664 C CA . PRO A 1 88 ? 6.186 2.599 12.606 1.00 89.94 88 PRO A CA 1
ATOM 665 C C . PRO A 1 88 ? 7.625 3.127 12.696 1.00 89.94 88 PRO A C 1
ATOM 667 O O . PRO A 1 88 ? 7.895 3.971 13.542 1.00 89.94 88 PRO A O 1
ATOM 670 N N . ARG A 1 89 ? 8.578 2.655 11.888 1.00 88.19 89 ARG A N 1
ATOM 671 C CA . ARG A 1 89 ? 9.949 3.195 11.873 1.00 88.19 89 ARG A CA 1
ATOM 672 C C . ARG A 1 89 ? 10.072 4.457 11.030 1.00 88.19 89 ARG A C 1
ATOM 674 O O . ARG A 1 89 ? 10.918 5.289 11.319 1.00 88.19 89 ARG A O 1
ATOM 681 N N . GLN A 1 90 ? 9.213 4.609 10.027 1.00 87.56 90 GLN A N 1
ATOM 682 C CA . GLN A 1 90 ? 9.289 5.716 9.070 1.00 87.56 90 GLN A CA 1
ATOM 683 C C . GLN A 1 90 ? 8.500 6.950 9.519 1.00 87.56 90 GLN A C 1
ATOM 685 O O . GLN A 1 90 ? 8.517 7.984 8.855 1.00 87.56 90 GLN A O 1
ATOM 690 N N . ARG A 1 91 ? 7.792 6.869 10.651 1.00 85.62 91 ARG A N 1
ATOM 691 C CA . ARG A 1 91 ? 7.007 7.984 11.185 1.00 85.62 91 ARG A CA 1
ATOM 692 C C . ARG A 1 91 ? 7.851 8.860 12.096 1.00 85.62 91 ARG A C 1
ATOM 694 O O . ARG A 1 91 ? 8.374 8.376 13.089 1.00 85.62 91 ARG A O 1
ATOM 701 N N . GLY A 1 92 ? 7.869 10.163 11.823 1.00 84.31 92 GLY A N 1
ATOM 702 C CA . GLY A 1 92 ? 8.583 11.136 12.657 1.00 84.31 92 GLY A CA 1
ATOM 703 C C . GLY A 1 92 ? 7.949 11.422 14.027 1.00 84.31 92 GLY A C 1
ATOM 704 O O . GLY A 1 92 ? 8.592 12.037 14.863 1.00 84.31 92 GLY A O 1
ATOM 705 N N . ASN A 1 93 ? 6.703 10.999 14.282 1.00 86.25 93 ASN A N 1
ATOM 706 C CA . ASN A 1 93 ? 5.999 11.268 15.545 1.00 86.25 93 ASN A CA 1
ATOM 707 C C . ASN A 1 93 ? 5.851 9.997 16.396 1.00 86.25 93 ASN A C 1
ATOM 709 O O . ASN A 1 93 ? 5.136 9.074 15.998 1.00 86.25 93 ASN A O 1
ATOM 713 N N . ASP A 1 94 ? 6.435 9.985 17.595 1.00 86.06 94 ASP A N 1
ATOM 714 C CA . ASP A 1 94 ? 6.408 8.853 18.531 1.00 86.06 94 ASP A CA 1
ATOM 715 C C . ASP A 1 94 ? 5.000 8.394 18.931 1.00 86.06 94 ASP A C 1
ATOM 717 O O . ASP A 1 94 ? 4.743 7.190 19.002 1.00 86.06 94 ASP A O 1
ATOM 721 N N . HIS A 1 95 ? 4.037 9.308 19.086 1.00 84.56 95 HIS A N 1
ATOM 722 C CA . HIS A 1 95 ? 2.646 8.930 19.357 1.00 84.56 95 HIS A CA 1
ATOM 723 C C . HIS A 1 95 ? 2.030 8.164 18.183 1.00 84.56 95 HIS A C 1
ATOM 725 O O . HIS A 1 95 ? 1.329 7.165 18.367 1.00 84.56 95 HIS A O 1
ATOM 731 N N . ALA A 1 96 ? 2.327 8.595 16.955 1.00 82.50 96 ALA A N 1
ATOM 732 C CA . ALA A 1 96 ? 1.863 7.917 15.752 1.00 82.50 96 ALA A CA 1
ATOM 733 C C . ALA A 1 96 ? 2.519 6.533 15.596 1.00 82.50 96 ALA A C 1
ATOM 735 O O . ALA A 1 96 ? 1.870 5.610 15.098 1.00 82.50 96 ALA A O 1
ATOM 736 N N . ARG A 1 97 ? 3.771 6.373 16.049 1.00 86.19 97 ARG A N 1
ATOM 737 C CA . ARG A 1 97 ? 4.483 5.083 16.099 1.00 86.19 97 ARG A CA 1
ATOM 738 C C . ARG A 1 97 ? 3.844 4.133 17.107 1.00 86.19 97 ARG A C 1
ATOM 740 O O . ARG A 1 97 ? 3.512 3.001 16.753 1.00 86.19 97 ARG A O 1
ATOM 747 N N . ALA A 1 98 ? 3.598 4.606 18.329 1.00 84.50 98 ALA A N 1
ATOM 748 C CA . ALA A 1 98 ? 2.954 3.827 19.384 1.00 84.50 98 ALA A CA 1
ATOM 749 C C . ALA A 1 98 ? 1.542 3.367 18.977 1.00 84.50 98 ALA A C 1
ATOM 751 O O . ALA A 1 98 ? 1.166 2.218 19.214 1.00 84.50 98 ALA A O 1
ATOM 752 N N . HIS A 1 99 ? 0.775 4.228 18.300 1.00 80.88 99 HIS A N 1
ATOM 753 C CA . HIS A 1 99 ? -0.554 3.873 17.800 1.00 80.88 99 HIS A CA 1
ATOM 754 C C . HIS A 1 99 ? -0.550 2.805 16.703 1.00 80.88 99 HIS A C 1
ATOM 756 O O . HIS A 1 99 ? -1.514 2.044 16.622 1.00 80.88 99 HIS A O 1
ATOM 762 N N . LEU A 1 100 ? 0.493 2.738 15.869 1.00 81.69 100 LEU A N 1
ATOM 763 C CA . LEU A 1 100 ? 0.638 1.685 14.862 1.00 81.69 100 LEU A CA 1
ATOM 764 C C . LEU A 1 100 ? 1.098 0.353 15.457 1.00 81.69 100 LEU A C 1
ATOM 766 O O . LEU A 1 100 ? 0.628 -0.695 15.023 1.00 81.69 100 LEU A O 1
ATOM 770 N N . GLY A 1 101 ? 2.016 0.389 16.427 1.00 79.06 101 GLY A N 1
ATOM 771 C CA . GLY A 1 101 ? 2.553 -0.818 17.059 1.00 79.06 101 GLY A CA 1
ATOM 772 C C . GLY A 1 101 ? 1.567 -1.518 17.997 1.00 79.06 101 GLY A C 1
ATOM 773 O O . GLY A 1 101 ? 1.745 -2.690 18.322 1.00 79.06 101 GLY A O 1
ATOM 774 N N . ARG A 1 102 ? 0.515 -0.821 18.441 1.00 82.00 102 ARG A N 1
ATOM 775 C CA . ARG A 1 102 ? -0.478 -1.379 19.358 1.00 82.00 102 ARG A CA 1
ATOM 776 C C . ARG A 1 102 ? -1.486 -2.243 18.603 1.00 82.00 102 ARG A C 1
ATOM 778 O O . ARG A 1 102 ? -2.336 -1.728 17.879 1.00 82.00 102 ARG A O 1
ATOM 785 N N . ILE A 1 103 ? -1.432 -3.553 18.834 1.00 76.56 103 ILE A N 1
ATOM 786 C CA . ILE A 1 103 ? -2.462 -4.487 18.370 1.00 76.56 103 ILE A CA 1
ATOM 787 C C . ILE A 1 103 ? -3.754 -4.175 19.130 1.00 76.56 103 ILE A C 1
ATOM 789 O O . ILE A 1 103 ? -3.777 -4.199 20.364 1.00 76.56 103 ILE A O 1
ATOM 793 N N . ARG A 1 104 ? -4.830 -3.829 18.416 1.00 78.19 104 ARG A N 1
ATOM 794 C CA . ARG A 1 104 ? -6.130 -3.598 19.054 1.00 78.19 104 ARG A CA 1
ATOM 795 C C . ARG A 1 104 ? -6.797 -4.939 19.328 1.00 78.19 104 ARG A C 1
ATOM 797 O O . ARG A 1 104 ? -6.705 -5.856 18.523 1.00 78.19 104 ARG A O 1
ATOM 804 N N . GLN A 1 105 ? -7.544 -5.033 20.422 1.00 80.69 105 GLN A N 1
ATOM 805 C CA . GLN A 1 105 ? -8.273 -6.256 20.767 1.00 80.69 105 GLN A CA 1
ATOM 806 C C . GLN A 1 105 ? -9.270 -6.669 19.671 1.00 80.69 105 GLN A C 1
ATOM 808 O O . GLN A 1 105 ? -9.422 -7.851 19.397 1.00 80.69 105 GLN A O 1
ATOM 813 N N . GLY A 1 106 ? -9.878 -5.699 18.977 1.00 80.62 106 GLY A N 1
ATOM 814 C CA . GLY A 1 106 ? -10.714 -5.971 17.802 1.00 80.62 106 GLY A CA 1
ATOM 815 C C . GLY A 1 106 ? -9.942 -6.560 16.616 1.00 80.62 106 GLY A C 1
ATOM 816 O O . GLY A 1 106 ? -10.478 -7.413 15.917 1.00 80.62 106 GLY A O 1
ATOM 817 N N . ASP A 1 107 ? -8.680 -6.164 16.416 1.00 78.62 107 ASP A N 1
ATOM 818 C CA . ASP A 1 107 ? -7.818 -6.757 15.384 1.00 78.62 107 ASP A CA 1
ATOM 819 C C . ASP A 1 107 ? -7.439 -8.194 15.765 1.00 78.62 107 ASP A C 1
ATOM 821 O O . ASP A 1 107 ? -7.395 -9.064 14.903 1.00 78.62 107 ASP A O 1
ATOM 825 N N . LEU A 1 108 ? -7.231 -8.447 17.061 1.00 81.31 108 LEU A N 1
ATOM 826 C CA . LEU A 1 108 ? -6.948 -9.770 17.618 1.00 81.31 108 LEU A CA 1
ATOM 827 C C . LEU A 1 108 ? -8.150 -10.714 17.442 1.00 81.31 108 LEU A C 1
ATOM 829 O O . LEU A 1 108 ? -8.002 -11.792 16.885 1.00 81.31 108 LEU A O 1
ATOM 833 N N . MET A 1 109 ? -9.355 -10.251 17.785 1.00 84.31 109 MET A N 1
ATOM 834 C CA . MET A 1 109 ? -10.612 -10.985 17.576 1.00 84.31 109 MET A CA 1
ATOM 835 C C . MET A 1 109 ? -10.911 -11.228 16.088 1.00 84.31 109 MET A C 1
ATOM 837 O O . MET A 1 109 ? -11.396 -12.292 15.707 1.00 84.31 109 MET A O 1
ATOM 841 N N . SER A 1 110 ? -10.624 -10.254 15.218 1.00 77.50 110 SER A N 1
ATOM 842 C CA . SER A 1 110 ? -10.726 -10.454 13.766 1.00 77.50 110 SER A CA 1
ATOM 843 C C . SER A 1 110 ? -9.701 -11.460 13.255 1.00 77.50 110 SER A C 1
ATOM 845 O O . SER A 1 110 ? -10.034 -12.248 12.378 1.00 77.50 110 SER A O 1
ATOM 847 N N . ALA A 1 111 ? -8.478 -11.458 13.789 1.00 78.62 111 ALA A N 1
ATOM 848 C CA . ALA A 1 111 ? -7.460 -12.442 13.441 1.00 78.62 111 ALA A CA 1
ATOM 849 C C . ALA A 1 111 ? -7.829 -13.849 13.935 1.00 78.62 111 ALA A C 1
ATOM 851 O O . ALA A 1 111 ? -7.573 -14.811 13.227 1.00 78.62 111 ALA A O 1
ATOM 852 N N . GLU A 1 112 ? -8.477 -13.976 15.096 1.00 79.25 112 GLU A N 1
ATOM 853 C CA . GLU A 1 112 ? -9.030 -15.251 15.576 1.00 79.25 112 GLU A CA 1
ATOM 854 C C . GLU A 1 112 ? -10.153 -15.774 14.668 1.00 79.25 112 GLU A C 1
ATOM 856 O O . GLU A 1 112 ? -10.246 -16.974 14.419 1.00 79.25 112 GLU A O 1
ATOM 861 N N . ARG A 1 113 ? -11.005 -14.877 14.151 1.00 77.50 113 ARG A N 1
ATOM 862 C CA . ARG A 1 113 ? -12.108 -15.232 13.240 1.00 77.50 113 ARG A CA 1
ATOM 863 C C . ARG A 1 113 ? -11.685 -15.458 11.805 1.00 77.50 113 ARG A C 1
ATOM 865 O O . ARG A 1 113 ? -12.375 -16.181 11.088 1.00 77.50 113 ARG A O 1
ATOM 872 N N . ALA A 1 114 ? -10.617 -14.802 11.361 1.00 75.00 114 ALA A N 1
ATOM 873 C CA . ALA A 1 114 ? -9.971 -15.137 10.112 1.00 75.00 114 ALA A CA 1
ATOM 874 C C . ALA A 1 114 ? -9.444 -16.552 10.307 1.00 75.00 114 ALA A C 1
ATOM 876 O O . ALA A 1 114 ? -8.353 -16.735 10.834 1.00 75.00 114 ALA A O 1
ATOM 877 N N . ALA A 1 115 ? -10.275 -17.541 9.968 1.00 58.06 115 ALA A N 1
ATOM 878 C CA . ALA A 1 115 ? -9.913 -18.936 10.008 1.00 58.06 115 ALA A CA 1
ATOM 879 C C . ALA A 1 115 ? -8.646 -19.040 9.175 1.00 58.06 115 ALA A C 1
ATOM 881 O O . ALA A 1 115 ? -8.691 -19.014 7.943 1.00 58.06 115 ALA A O 1
ATOM 882 N N . PHE A 1 116 ? -7.498 -19.076 9.852 1.00 60.06 116 PHE A N 1
ATOM 883 C CA . PHE A 1 116 ? -6.291 -19.566 9.247 1.00 60.06 116 PHE A CA 1
ATOM 884 C C . PHE A 1 116 ? -6.720 -20.955 8.834 1.00 60.06 116 PHE A C 1
ATOM 886 O O . PHE A 1 116 ? -6.951 -21.809 9.691 1.00 60.06 116 PHE A O 1
ATOM 893 N N . ALA A 1 117 ? -6.962 -21.133 7.536 1.00 53.41 117 ALA A N 1
ATOM 894 C CA . ALA A 1 117 ? -6.995 -22.441 6.945 1.00 53.41 117 ALA A CA 1
ATOM 895 C C . ALA A 1 117 ? -5.613 -22.986 7.276 1.00 53.41 117 ALA A C 1
ATOM 897 O O . ALA A 1 117 ? -4.638 -22.751 6.565 1.00 53.41 117 ALA A O 1
ATOM 898 N N . ILE A 1 118 ? -5.510 -23.610 8.450 1.00 58.56 118 ILE A N 1
ATOM 899 C CA . ILE A 1 118 ? -4.518 -24.608 8.740 1.00 58.56 118 IL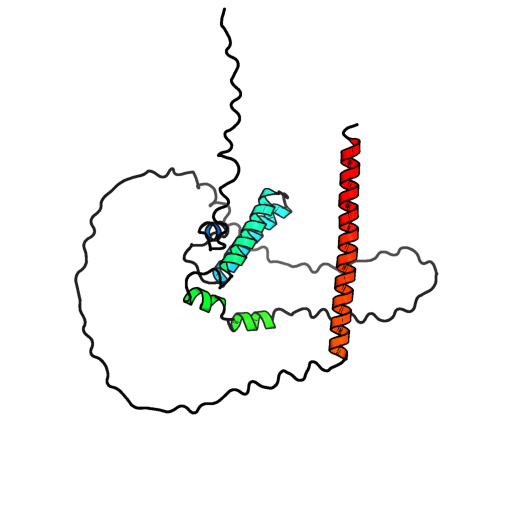E A CA 1
ATOM 900 C C . ILE A 1 118 ? -4.825 -25.571 7.619 1.00 58.56 118 ILE A C 1
ATOM 902 O O . ILE A 1 118 ? -5.821 -26.293 7.675 1.00 58.56 118 ILE A O 1
ATOM 906 N N . VAL A 1 119 ? -4.078 -25.428 6.524 1.00 54.09 119 VAL A N 1
ATOM 907 C CA . VAL A 1 119 ? -4.009 -26.412 5.468 1.00 54.09 119 VAL A CA 1
ATOM 908 C C . VAL A 1 119 ? -3.570 -27.633 6.241 1.00 54.09 119 VAL A C 1
ATOM 910 O O . VAL A 1 119 ? -2.392 -27.774 6.568 1.00 54.09 119 VAL A O 1
ATOM 913 N N . GLN A 1 120 ? -4.547 -28.415 6.708 1.00 51.81 120 GLN A N 1
ATOM 914 C CA . GLN A 1 120 ? -4.263 -29.692 7.309 1.00 51.81 120 GLN A CA 1
ATOM 915 C C . GLN A 1 120 ? -3.505 -30.390 6.197 1.00 51.81 120 GLN A C 1
ATOM 917 O O . GLN A 1 120 ? -4.046 -30.449 5.088 1.00 51.81 120 GLN A O 1
ATOM 922 N N . PRO A 1 121 ? -2.234 -30.770 6.422 1.00 60.81 121 PRO A N 1
ATOM 923 C CA . PRO A 1 121 ? -1.495 -31.497 5.416 1.00 60.81 121 PRO A CA 1
ATOM 924 C C . PRO A 1 121 ? -2.387 -32.684 5.105 1.00 60.81 121 PRO A C 1
ATOM 926 O O . PRO A 1 121 ? -2.645 -33.501 5.991 1.00 60.81 121 PRO A O 1
ATOM 929 N N . THR A 1 122 ? -2.982 -32.681 3.910 1.00 64.75 122 THR A N 1
ATOM 930 C CA . THR A 1 122 ? -3.802 -33.787 3.450 1.00 64.75 122 THR A CA 1
ATOM 931 C C . THR A 1 122 ? -2.899 -34.976 3.630 1.00 64.75 122 THR A C 1
ATOM 933 O O . THR A 1 122 ? -1.813 -35.000 3.045 1.00 64.75 122 THR A O 1
ATOM 936 N N . LYS A 1 123 ? -3.278 -35.854 4.561 1.00 59.06 123 LYS A N 1
ATOM 937 C CA . LYS A 1 123 ? -2.600 -37.113 4.809 1.00 59.06 123 LYS A CA 1
ATOM 938 C C . LYS A 1 123 ? -2.451 -37.706 3.417 1.00 59.06 123 LYS A C 1
ATOM 940 O O . LYS A 1 123 ? -3.452 -37.964 2.754 1.00 59.06 123 LYS A O 1
ATOM 945 N N . HIS A 1 124 ? -1.224 -37.695 2.907 1.00 54.78 124 HIS A N 1
ATOM 946 C CA . HIS A 1 124 ? -0.912 -38.324 1.643 1.00 54.78 124 HIS A CA 1
ATOM 947 C C . HIS A 1 124 ? -1.062 -39.793 1.994 1.00 54.78 124 HIS A C 1
ATOM 949 O O . HIS A 1 124 ? -0.153 -40.386 2.565 1.00 54.78 124 HIS A O 1
ATOM 955 N N . ASP A 1 125 ? -2.280 -40.308 1.847 1.00 58.78 125 ASP A N 1
ATOM 956 C CA . ASP A 1 125 ? -2.521 -41.725 1.982 1.00 58.78 125 ASP A CA 1
ATOM 957 C C . ASP A 1 125 ? -1.628 -42.371 0.929 1.00 58.78 125 ASP A C 1
ATOM 959 O O . ASP A 1 125 ? -1.651 -41.993 -0.248 1.00 58.78 125 ASP A O 1
ATOM 963 N N . ASP A 1 126 ? -0.754 -43.250 1.405 1.00 54.84 126 ASP A N 1
ATOM 964 C CA . ASP A 1 126 ? 0.149 -44.057 0.611 1.00 54.84 126 ASP A CA 1
ATOM 965 C C . ASP A 1 126 ? -0.681 -44.859 -0.399 1.00 54.84 126 ASP A C 1
ATOM 967 O O . ASP A 1 126 ? -1.141 -45.970 -0.133 1.00 54.84 126 ASP A O 1
ATOM 971 N N . VAL A 1 127 ? -0.909 -44.275 -1.576 1.00 56.09 127 VAL A N 1
ATOM 972 C CA . VAL A 1 127 ? -1.395 -45.002 -2.740 1.00 56.09 127 VAL A CA 1
ATOM 973 C C . VAL A 1 127 ? -0.225 -45.850 -3.203 1.00 56.09 127 VAL A C 1
ATOM 975 O O . VAL A 1 127 ? 0.667 -45.398 -3.921 1.00 56.09 127 VAL A O 1
ATOM 978 N N . ALA A 1 128 ? -0.232 -47.094 -2.732 1.00 57.53 128 ALA A N 1
ATOM 979 C CA . ALA A 1 128 ? 0.464 -48.194 -3.362 1.00 57.53 128 ALA A CA 1
ATOM 980 C C . ALA A 1 128 ? 0.270 -48.104 -4.882 1.00 57.53 128 ALA A C 1
ATOM 982 O O . ALA A 1 128 ? -0.858 -48.001 -5.366 1.00 57.53 128 ALA A O 1
ATOM 983 N N . SER A 1 129 ? 1.383 -48.126 -5.611 1.00 57.03 129 SER A N 1
ATOM 984 C CA . SER A 1 129 ? 1.440 -48.202 -7.067 1.00 57.03 129 SER A CA 1
ATOM 985 C C . SER A 1 129 ? 0.404 -49.188 -7.623 1.00 57.03 129 SER A C 1
ATOM 987 O O . SER A 1 129 ? 0.559 -50.392 -7.404 1.00 57.03 129 SER A O 1
ATOM 989 N N . PRO A 1 130 ? -0.601 -48.742 -8.397 1.00 53.22 130 PRO A N 1
ATOM 990 C CA . PRO A 1 130 ? -1.345 -49.634 -9.256 1.00 53.22 130 PRO A CA 1
ATOM 991 C C . PRO A 1 130 ? -0.584 -49.724 -10.576 1.00 53.22 130 PRO A C 1
ATOM 993 O O . PRO A 1 130 ? -0.536 -48.793 -11.380 1.00 53.22 130 PRO A O 1
ATOM 996 N N . SER A 1 131 ? 0.058 -50.868 -10.773 1.00 58.81 131 SER A N 1
ATOM 997 C CA . SER A 1 131 ? 0.461 -51.331 -12.091 1.00 58.81 131 SER A CA 1
ATOM 998 C C . SER A 1 131 ? -0.735 -51.278 -13.048 1.00 58.81 131 SER A C 1
ATOM 1000 O O . SER A 1 131 ? -1.766 -51.876 -12.761 1.00 58.81 131 SER A O 1
ATOM 1002 N N . HIS A 1 132 ? -0.554 -50.589 -14.173 1.00 59.62 132 HIS A N 1
ATOM 1003 C CA . HIS A 1 132 ? -0.995 -51.007 -15.506 1.00 59.62 132 HIS A CA 1
ATOM 1004 C C . HIS A 1 132 ? -2.400 -51.642 -15.613 1.00 59.62 132 HIS A C 1
ATOM 1006 O O . HIS A 1 132 ? -2.540 -52.845 -15.426 1.00 59.62 132 HIS A O 1
ATOM 1012 N N . ALA A 1 133 ? -3.405 -50.863 -16.027 1.00 54.19 133 ALA A N 1
ATOM 1013 C CA . ALA A 1 133 ? -4.442 -51.309 -16.967 1.00 54.19 133 ALA A CA 1
ATOM 1014 C C . ALA A 1 133 ? -5.358 -50.146 -17.379 1.00 54.19 133 ALA A C 1
ATOM 1016 O O . ALA A 1 133 ? -5.743 -49.308 -16.567 1.00 54.19 133 ALA A O 1
ATOM 1017 N N . ASP A 1 134 ? -5.677 -50.139 -18.666 1.00 64.94 134 ASP A N 1
ATOM 1018 C CA . ASP A 1 134 ? -6.525 -49.212 -19.407 1.00 64.94 134 ASP A CA 1
ATOM 1019 C C . ASP A 1 134 ? -7.927 -49.011 -18.815 1.00 64.94 134 ASP A C 1
ATOM 1021 O O . ASP A 1 134 ? -8.624 -49.994 -18.573 1.00 64.94 134 ASP A O 1
ATOM 1025 N N . VAL A 1 135 ? -8.401 -47.758 -18.704 1.00 53.03 135 VAL A N 1
ATOM 1026 C CA . VAL A 1 135 ? -9.843 -47.427 -18.644 1.00 53.03 135 VAL A CA 1
ATOM 1027 C C . VAL A 1 135 ? -10.105 -46.045 -19.288 1.00 53.03 135 VAL A C 1
ATOM 1029 O O . VAL A 1 135 ? -9.349 -45.104 -19.032 1.00 53.03 135 VAL A O 1
ATOM 1032 N N . PRO A 1 136 ? -11.148 -45.909 -20.138 1.00 57.34 136 PRO A N 1
ATOM 1033 C CA . PRO A 1 136 ? -11.368 -44.767 -21.026 1.00 57.34 136 PRO A CA 1
ATOM 1034 C C . PRO A 1 136 ? -12.029 -43.540 -20.377 1.00 57.34 136 PRO A C 1
ATOM 1036 O O . PRO A 1 136 ? -12.670 -43.601 -19.328 1.00 57.34 136 PRO A O 1
ATOM 1039 N N . ALA A 1 137 ? -11.886 -42.420 -21.089 1.00 56.25 137 ALA A N 1
ATOM 1040 C CA . ALA A 1 137 ? -12.453 -41.105 -20.820 1.00 56.25 137 ALA A CA 1
ATOM 1041 C C . ALA A 1 137 ? -13.911 -41.152 -20.333 1.00 56.25 137 ALA A C 1
ATOM 1043 O O . ALA A 1 137 ? -14.818 -41.482 -21.092 1.00 56.25 137 ALA A O 1
ATOM 1044 N N . THR A 1 138 ? -14.134 -40.757 -19.079 1.00 53.69 138 THR A N 1
ATOM 1045 C CA . THR A 1 138 ? -15.464 -40.402 -18.575 1.00 53.69 138 THR A CA 1
ATOM 1046 C C . THR A 1 138 ? -15.381 -39.036 -17.906 1.00 53.69 138 THR A C 1
ATOM 1048 O O . THR A 1 138 ? -14.475 -38.754 -17.122 1.00 53.69 138 THR A O 1
ATOM 1051 N N . GLU A 1 139 ? -16.307 -38.176 -18.311 1.00 52.81 139 GLU A N 1
ATOM 1052 C CA . GLU A 1 139 ? -16.427 -36.755 -18.018 1.00 52.81 139 GLU A CA 1
ATOM 1053 C C . GLU A 1 139 ? -16.279 -36.423 -16.529 1.00 52.81 139 GLU A C 1
ATOM 1055 O O . GLU A 1 139 ? -17.083 -36.805 -15.679 1.00 52.81 139 GLU A O 1
ATOM 1060 N N . GLN A 1 140 ? -15.246 -35.643 -16.215 1.00 48.88 140 GLN A N 1
ATOM 1061 C CA . GLN A 1 140 ? -15.012 -35.111 -14.883 1.00 48.88 140 GLN A CA 1
ATOM 1062 C C . GLN A 1 140 ? -15.880 -33.858 -14.690 1.00 48.88 140 GLN A C 1
ATOM 1064 O O . GLN A 1 140 ? -15.507 -32.733 -15.026 1.00 48.88 140 GLN A O 1
ATOM 1069 N N . SER A 1 141 ? -17.088 -34.094 -14.181 1.00 53.03 141 SER A N 1
ATOM 1070 C CA . SER A 1 141 ? -18.004 -33.095 -13.634 1.00 53.03 141 SER A CA 1
ATOM 1071 C C . SER A 1 141 ? -17.315 -32.318 -12.503 1.00 53.03 141 SER A C 1
ATOM 1073 O O . SER A 1 141 ? -16.975 -32.861 -11.453 1.00 53.03 141 SER A O 1
ATOM 1075 N N . TRP A 1 142 ? -17.090 -31.024 -12.733 1.00 57.28 142 TRP A N 1
ATOM 1076 C CA . TRP A 1 142 ? -16.690 -30.069 -11.699 1.00 57.28 142 TRP A CA 1
ATOM 1077 C C . TRP A 1 142 ? -17.864 -29.830 -10.732 1.00 57.28 142 TRP A C 1
ATOM 1079 O O . TRP A 1 142 ? -19.019 -29.858 -11.170 1.00 57.28 142 TRP A O 1
ATOM 1089 N N . PRO A 1 143 ? -17.618 -29.552 -9.438 1.00 61.78 143 PRO A N 1
ATOM 1090 C CA . PRO A 1 143 ? -18.695 -29.299 -8.487 1.00 61.78 143 PRO A CA 1
ATOM 1091 C C . PRO A 1 143 ? -19.466 -28.009 -8.832 1.00 61.78 143 PRO A C 1
ATOM 1093 O O . PRO A 1 143 ? -18.901 -27.077 -9.418 1.00 6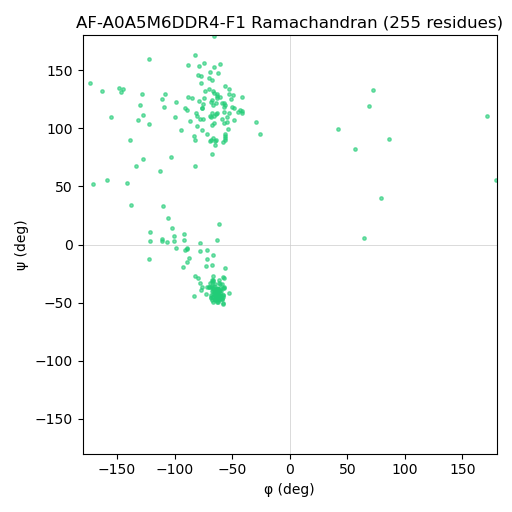1.78 143 PRO A O 1
ATOM 1096 N N . PRO A 1 144 ? -20.755 -27.923 -8.455 1.00 51.94 144 PRO A N 1
ATOM 1097 C CA . PRO A 1 144 ? -21.598 -26.778 -8.764 1.00 51.94 144 PRO A CA 1
ATOM 1098 C C . PRO A 1 144 ? -21.060 -25.512 -8.089 1.00 51.94 144 PRO A C 1
ATOM 1100 O O . PRO A 1 144 ? -20.862 -25.458 -6.874 1.00 51.94 144 PRO A O 1
ATOM 1103 N N . ARG A 1 145 ? -20.845 -24.470 -8.901 1.00 44.16 145 ARG A N 1
ATOM 1104 C CA . ARG A 1 145 ? -20.631 -23.094 -8.442 1.00 44.16 145 ARG A CA 1
ATOM 1105 C C . ARG A 1 145 ? -21.740 -22.732 -7.453 1.00 44.16 145 ARG A C 1
ATOM 1107 O O . ARG A 1 145 ? -22.907 -22.684 -7.825 1.00 44.16 145 ARG A O 1
ATOM 1114 N N . MET A 1 146 ? -21.374 -22.433 -6.210 1.00 38.06 146 MET A N 1
ATOM 1115 C CA . MET A 1 146 ? -22.272 -21.718 -5.313 1.00 38.06 146 MET A CA 1
ATOM 1116 C C . MET A 1 146 ? -22.445 -20.302 -5.853 1.00 38.06 146 MET A C 1
ATOM 1118 O O . MET A 1 146 ? -21.507 -19.504 -5.907 1.00 38.06 146 MET A O 1
ATOM 1122 N N . ASN A 1 147 ? -23.664 -20.027 -6.294 1.00 46.34 147 ASN A N 1
ATOM 1123 C CA . ASN A 1 147 ? -24.115 -18.729 -6.752 1.00 46.34 147 ASN A CA 1
ATOM 1124 C C . ASN A 1 147 ? -24.090 -17.791 -5.544 1.00 46.34 147 ASN A C 1
ATOM 1126 O O . ASN A 1 147 ? -24.941 -17.879 -4.661 1.00 46.34 147 ASN A O 1
ATOM 1130 N N . ALA A 1 148 ? -23.096 -16.908 -5.481 1.00 44.38 148 ALA A N 1
ATOM 1131 C CA . ALA A 1 148 ? -23.156 -15.755 -4.602 1.00 44.38 148 ALA A CA 1
ATOM 1132 C C . ALA A 1 148 ? -24.249 -14.826 -5.143 1.00 44.38 148 ALA A C 1
ATOM 1134 O O . ALA A 1 148 ? -23.996 -13.973 -5.994 1.00 44.38 148 ALA A O 1
ATOM 1135 N N . THR A 1 149 ? -25.477 -15.030 -4.672 1.00 44.66 149 THR A N 1
ATOM 1136 C CA . THR A 1 149 ? -26.588 -14.092 -4.821 1.00 44.66 149 THR A CA 1
ATOM 1137 C C . THR A 1 149 ? -26.263 -12.854 -3.984 1.00 44.66 149 THR A C 1
ATOM 1139 O O . THR A 1 149 ? -26.714 -12.699 -2.854 1.00 44.66 149 THR A O 1
ATOM 1142 N N . LEU A 1 150 ? -25.390 -11.999 -4.515 1.00 50.16 150 LEU A N 1
ATOM 1143 C CA . LEU A 1 150 ? -25.216 -10.633 -4.049 1.00 50.16 150 LEU A CA 1
ATOM 1144 C C . LEU A 1 150 ? -26.333 -9.811 -4.679 1.00 50.16 150 LEU A C 1
ATOM 1146 O O . LEU A 1 150 ? -26.301 -9.487 -5.863 1.00 50.16 150 LEU A O 1
ATOM 1150 N N . ASP A 1 151 ? -27.328 -9.564 -3.837 1.00 39.06 151 ASP A N 1
ATOM 1151 C CA . ASP A 1 151 ? -28.346 -8.528 -3.902 1.00 39.06 151 ASP A CA 1
ATOM 1152 C C . ASP A 1 151 ? -27.869 -7.298 -4.702 1.00 39.06 151 ASP A C 1
ATOM 1154 O O . ASP A 1 151 ? -27.156 -6.418 -4.212 1.00 39.06 151 ASP A O 1
ATOM 1158 N N . ALA A 1 152 ? -28.222 -7.282 -5.987 1.00 46.88 152 ALA A N 1
ATOM 1159 C CA . ALA A 1 152 ? -28.054 -6.154 -6.887 1.00 46.88 152 ALA A CA 1
ATOM 1160 C C . ALA A 1 152 ? -29.223 -5.189 -6.666 1.00 46.88 152 ALA A C 1
ATOM 1162 O O . ALA A 1 152 ? -30.092 -5.019 -7.515 1.00 46.88 152 ALA A O 1
ATOM 1163 N N . GLY A 1 153 ? -29.255 -4.572 -5.492 1.00 46.66 153 GLY A N 1
ATOM 1164 C CA . GLY A 1 153 ? -30.205 -3.529 -5.153 1.00 46.66 153 GLY A CA 1
ATOM 1165 C C . GLY A 1 153 ? -29.448 -2.348 -4.581 1.00 46.66 153 GLY A C 1
ATOM 1166 O O . GLY A 1 153 ? -28.819 -2.486 -3.540 1.00 46.66 153 GLY A O 1
ATOM 1167 N N . ARG A 1 154 ? -29.567 -1.185 -5.239 1.00 47.94 154 ARG A N 1
ATOM 1168 C CA . ARG A 1 154 ? -29.078 0.141 -4.809 1.00 47.94 154 ARG A CA 1
ATOM 1169 C C . ARG A 1 154 ? -27.627 0.431 -5.199 1.00 47.94 154 ARG A C 1
ATOM 1171 O O . ARG A 1 154 ? -26.730 0.156 -4.420 1.00 47.94 154 ARG A O 1
ATOM 1178 N N . ASN A 1 155 ? -27.430 1.042 -6.378 1.00 49.66 155 ASN A N 1
ATOM 1179 C CA . ASN A 1 155 ? -26.438 2.105 -6.652 1.00 49.66 155 ASN A CA 1
ATOM 1180 C C . ASN A 1 155 ? -26.644 2.742 -8.053 1.00 49.66 155 ASN A C 1
ATOM 1182 O O . ASN A 1 155 ? -25.694 2.870 -8.820 1.00 49.66 155 ASN A O 1
ATOM 1186 N N . ASP A 1 156 ? -27.862 3.191 -8.384 1.00 46.72 156 ASP A N 1
ATOM 1187 C CA . ASP A 1 156 ? -28.123 3.992 -9.603 1.00 46.72 156 ASP A CA 1
ATOM 1188 C C . ASP A 1 156 ? -28.039 5.518 -9.380 1.00 46.72 156 ASP A C 1
ATOM 1190 O O . ASP A 1 156 ? -28.338 6.305 -10.272 1.00 46.72 156 ASP A O 1
ATOM 1194 N N . ALA A 1 157 ? -27.574 5.983 -8.215 1.00 45.12 157 ALA A N 1
ATOM 1195 C CA . ALA A 1 157 ? -27.595 7.413 -7.876 1.00 45.12 157 ALA A CA 1
ATOM 1196 C C . ALA A 1 157 ? -26.272 8.179 -8.091 1.00 45.12 157 ALA A C 1
ATOM 1198 O O . ALA A 1 157 ? -26.237 9.387 -7.877 1.00 45.12 157 ALA A O 1
ATOM 1199 N N . THR A 1 158 ? -25.170 7.544 -8.510 1.00 49.75 158 THR A N 1
ATOM 1200 C CA . THR A 1 158 ? -23.856 8.231 -8.586 1.00 49.75 158 THR A CA 1
ATOM 1201 C C . THR A 1 158 ? -23.323 8.465 -9.999 1.00 49.75 158 THR A C 1
ATOM 1203 O O . THR A 1 158 ? -22.256 9.057 -10.161 1.00 49.75 158 THR A O 1
ATOM 1206 N N . LYS A 1 159 ? -24.074 8.099 -11.046 1.00 44.56 159 LYS A N 1
ATOM 1207 C CA . LYS A 1 159 ? -23.647 8.283 -12.447 1.00 44.56 159 LYS A CA 1
ATOM 1208 C C . LYS A 1 159 ? -23.791 9.715 -12.987 1.00 44.56 159 LYS A C 1
ATOM 1210 O O . LYS A 1 159 ? -23.284 9.987 -14.071 1.00 44.56 159 LYS A O 1
ATOM 1215 N N . SER A 1 160 ? -24.386 10.638 -12.225 1.00 43.66 160 SER A N 1
ATOM 1216 C CA . SER A 1 160 ? -24.628 12.023 -12.672 1.00 43.66 160 SER A CA 1
ATOM 1217 C C . SER A 1 160 ? -23.726 13.094 -12.042 1.00 43.66 160 SER A C 1
ATOM 1219 O O . SER A 1 160 ? -23.866 14.259 -12.386 1.00 43.66 160 SER A O 1
ATOM 1221 N N . ALA A 1 161 ? -22.766 12.745 -11.176 1.00 45.44 161 ALA A N 1
ATOM 1222 C CA . ALA A 1 161 ? -21.897 13.741 -10.520 1.00 45.44 161 ALA A CA 1
ATOM 1223 C C . ALA A 1 161 ? -20.491 13.888 -11.147 1.00 45.44 161 ALA A C 1
ATOM 1225 O O . ALA A 1 161 ? -19.663 14.641 -10.646 1.00 45.44 161 ALA A O 1
ATOM 1226 N N . LEU A 1 162 ? -20.201 13.173 -12.241 1.00 45.59 162 LEU A N 1
ATOM 1227 C CA . LEU A 1 162 ? -18.870 13.104 -12.872 1.00 45.59 162 LEU A CA 1
ATOM 1228 C C . LEU A 1 162 ? -18.804 13.828 -14.231 1.00 45.59 162 LEU A C 1
ATOM 1230 O O . LEU A 1 162 ? -18.080 13.423 -15.137 1.00 45.59 162 LEU A O 1
ATOM 1234 N N . ARG A 1 163 ? -19.566 14.918 -14.367 1.00 44.00 163 ARG A N 1
ATOM 1235 C CA . ARG A 1 163 ? -19.460 15.895 -15.462 1.00 44.00 163 ARG A CA 1
ATOM 1236 C C . ARG A 1 163 ? -19.466 17.320 -14.898 1.00 44.00 163 ARG A C 1
ATOM 1238 O O . ARG A 1 163 ? -20.459 18.006 -15.056 1.00 44.00 163 ARG A O 1
ATOM 1245 N N . HIS A 1 164 ? -18.416 17.717 -14.175 1.00 39.16 164 HIS A N 1
ATOM 1246 C CA . HIS A 1 164 ? -18.011 19.127 -13.968 1.00 39.16 164 HIS A CA 1
ATOM 1247 C C . HIS A 1 164 ? -16.767 19.221 -13.062 1.00 39.16 164 HIS A C 1
ATOM 1249 O O . HIS A 1 164 ? -16.756 19.886 -12.034 1.00 39.16 164 HIS A O 1
ATOM 1255 N N . LEU A 1 165 ? -15.683 18.540 -13.434 1.00 43.41 165 LEU A N 1
ATOM 1256 C CA . LEU A 1 165 ? -14.345 18.926 -12.967 1.00 43.41 165 LEU A CA 1
ATOM 1257 C C . LEU A 1 165 ? -13.571 19.428 -14.176 1.00 43.41 165 LEU A C 1
ATOM 1259 O O . LEU A 1 165 ? -12.614 18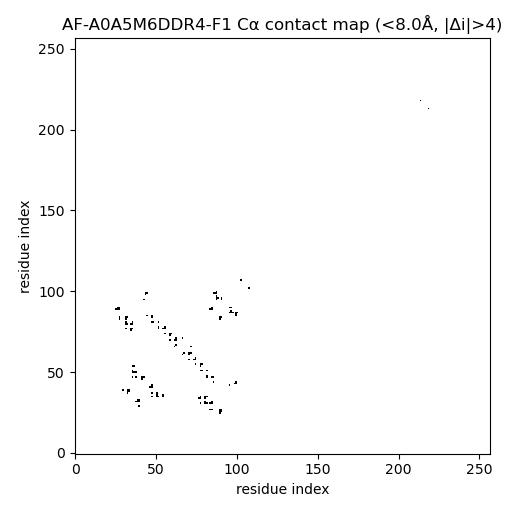.835 -14.663 1.00 43.41 165 LEU A O 1
ATOM 1263 N N . GLU A 1 166 ? -14.125 20.516 -14.697 1.00 39.53 166 GLU A N 1
ATOM 1264 C CA . GLU A 1 166 ? -13.457 21.440 -15.582 1.00 39.53 166 GLU A CA 1
ATOM 1265 C C . GLU A 1 166 ? -12.337 22.115 -14.789 1.00 39.53 166 GLU A C 1
ATOM 1267 O O . GLU A 1 166 ? -12.506 22.546 -13.647 1.00 39.53 166 GLU A O 1
ATOM 1272 N N . TYR A 1 167 ? -11.165 22.098 -15.407 1.00 42.66 167 TYR A N 1
ATOM 1273 C CA . TYR A 1 167 ? -9.946 22.778 -15.012 1.00 42.66 167 TYR A CA 1
ATOM 1274 C C . TYR A 1 167 ? -10.254 24.215 -14.550 1.00 42.66 167 TYR A C 1
ATOM 1276 O O . TYR A 1 167 ? -10.665 25.038 -15.364 1.00 42.66 167 TYR A O 1
ATOM 1284 N N . GLN A 1 168 ? -10.010 24.545 -13.278 1.00 38.09 168 GLN A N 1
ATOM 1285 C CA . GLN A 1 168 ? -9.834 25.943 -12.877 1.00 38.09 168 GLN A CA 1
ATOM 1286 C C . GLN A 1 168 ? -8.335 26.252 -12.760 1.00 38.09 168 GLN A C 1
ATOM 1288 O O . GLN A 1 168 ? -7.635 25.574 -11.999 1.00 38.09 168 GLN A O 1
ATOM 1293 N N . PRO A 1 169 ? -7.815 27.249 -13.497 1.00 48.94 169 PRO A N 1
ATOM 1294 C CA . PRO A 1 169 ? -6.457 27.732 -13.306 1.00 48.94 169 PRO A CA 1
ATOM 1295 C C . PRO A 1 169 ? -6.347 28.475 -11.968 1.00 48.94 169 PRO A C 1
ATOM 1297 O O . PRO A 1 169 ? -7.183 29.307 -11.623 1.00 48.94 169 PRO A O 1
ATOM 1300 N N . VAL A 1 170 ? -5.290 28.169 -11.216 1.00 42.56 170 VAL A N 1
ATOM 1301 C CA . VAL A 1 170 ? -4.939 28.846 -9.963 1.00 42.56 170 VAL A CA 1
ATOM 1302 C C . VAL A 1 170 ? -4.532 30.282 -10.286 1.00 42.56 170 VAL A C 1
ATOM 1304 O O . VAL A 1 170 ? -3.428 30.528 -10.765 1.00 42.56 170 VAL A O 1
ATOM 1307 N N . ALA A 1 171 ? -5.438 31.225 -10.036 1.00 41.94 171 ALA A N 1
ATOM 1308 C CA . ALA A 1 171 ? -5.126 32.644 -10.021 1.00 41.94 171 ALA A CA 1
ATOM 1309 C C . ALA A 1 171 ? -4.390 32.985 -8.718 1.00 41.94 171 ALA A C 1
ATOM 1311 O O . ALA A 1 171 ? -4.918 32.841 -7.616 1.00 41.94 171 ALA A O 1
ATOM 1312 N N . THR A 1 172 ? -3.149 33.436 -8.858 1.00 50.06 172 THR A N 1
ATOM 1313 C CA . THR A 1 172 ? -2.376 34.132 -7.833 1.00 50.06 172 THR A CA 1
ATOM 1314 C C . THR A 1 172 ? -3.069 35.455 -7.508 1.00 50.06 172 THR A C 1
ATOM 1316 O O . THR A 1 172 ? -3.086 36.361 -8.336 1.00 50.06 172 THR A O 1
ATOM 1319 N N . ALA A 1 173 ? -3.620 35.586 -6.302 1.00 42.72 173 ALA A N 1
ATOM 1320 C CA . ALA A 1 173 ? -4.078 36.865 -5.772 1.00 42.72 173 ALA A CA 1
ATOM 1321 C C . ALA A 1 173 ? -3.458 37.100 -4.392 1.00 42.72 173 ALA A C 1
ATOM 1323 O O . ALA A 1 173 ? -3.752 36.407 -3.419 1.00 42.72 173 ALA A O 1
ATOM 1324 N N . HIS A 1 174 ? -2.572 38.093 -4.348 1.00 50.78 174 HIS A N 1
ATOM 1325 C CA . HIS A 1 174 ? -2.202 38.820 -3.145 1.00 50.78 174 HIS A CA 1
ATOM 1326 C C . HIS A 1 174 ? -3.449 39.510 -2.581 1.00 50.78 174 HIS A C 1
ATOM 1328 O O . HIS A 1 174 ? -4.094 40.270 -3.298 1.00 50.78 174 HIS A O 1
ATOM 1334 N N . ALA A 1 175 ? -3.757 39.296 -1.305 1.00 44.25 175 ALA A N 1
ATOM 1335 C CA . ALA A 1 175 ? -4.633 40.182 -0.548 1.00 44.25 175 ALA A CA 1
ATOM 1336 C C . ALA A 1 175 ? -4.310 40.061 0.942 1.00 44.25 175 ALA A C 1
ATOM 1338 O O . ALA A 1 175 ? -4.543 39.030 1.573 1.00 44.25 175 ALA A O 1
ATOM 1339 N N . SER A 1 176 ? -3.722 41.130 1.470 1.00 50.06 176 SER A N 1
ATOM 1340 C CA . SER A 1 176 ? -3.681 41.458 2.887 1.00 50.06 176 SER A CA 1
ATOM 1341 C C . SER A 1 176 ? -5.097 41.434 3.457 1.00 50.06 176 SER A C 1
ATOM 1343 O O . SER A 1 176 ? -5.966 42.104 2.905 1.00 50.06 176 SER A O 1
ATOM 1345 N N . ASP A 1 177 ? -5.326 40.737 4.569 1.00 49.00 177 ASP A N 1
ATOM 1346 C CA . ASP A 1 177 ? -6.479 41.054 5.406 1.00 49.00 177 ASP A CA 1
ATOM 1347 C C . ASP A 1 177 ? -6.184 40.820 6.888 1.00 49.00 177 ASP A C 1
ATOM 1349 O O . ASP A 1 177 ? -5.619 39.809 7.312 1.00 49.00 177 ASP A O 1
ATOM 1353 N N . SER A 1 178 ? -6.537 41.845 7.646 1.00 53.91 178 SER A N 1
ATOM 1354 C CA . SER A 1 178 ? -6.233 42.079 9.045 1.00 53.91 178 SER A CA 1
ATOM 1355 C C . SER A 1 178 ? -7.353 41.471 9.875 1.00 53.91 178 SER A C 1
ATOM 1357 O O . SER A 1 178 ? -8.490 41.930 9.786 1.00 53.91 178 SER A O 1
ATOM 1359 N N . ARG A 1 179 ? -7.066 40.466 10.714 1.00 45.81 179 ARG A N 1
ATOM 1360 C CA . ARG A 1 179 ? -8.072 39.929 11.644 1.00 45.81 179 ARG A CA 1
ATOM 1361 C C . ARG A 1 179 ? -7.764 40.316 13.098 1.00 45.81 179 ARG A C 1
ATOM 1363 O O . ARG A 1 179 ? -6.631 40.103 13.531 1.00 45.81 179 ARG A O 1
ATOM 1370 N N . PRO A 1 180 ? -8.739 40.862 13.855 1.00 54.94 180 PRO A N 1
ATOM 1371 C CA . PRO A 1 180 ? -8.529 41.308 15.231 1.00 54.94 180 PRO A CA 1
ATOM 1372 C C . PRO A 1 180 ? -8.329 40.131 16.189 1.00 54.94 180 PRO A C 1
ATOM 1374 O O . PRO A 1 180 ? -8.997 39.101 16.067 1.00 54.94 180 PRO A O 1
ATOM 1377 N N . GLN A 1 181 ? -7.444 40.315 17.169 1.00 48.69 181 GLN A N 1
ATOM 1378 C CA . GLN A 1 181 ? -7.307 39.419 18.314 1.00 48.69 181 GLN A CA 1
ATOM 1379 C C . GLN A 1 181 ? -8.479 39.603 19.289 1.00 48.69 181 GLN A C 1
ATOM 1381 O O . GLN A 1 181 ? -8.765 40.741 19.666 1.00 48.69 181 GLN A O 1
ATOM 1386 N N . PRO A 1 182 ? -9.124 38.524 19.760 1.00 58.22 182 PRO A N 1
ATOM 1387 C CA . PRO A 1 182 ? -9.896 38.583 20.987 1.00 58.22 182 PRO A CA 1
ATOM 1388 C C . PRO A 1 182 ? -8.953 38.506 22.197 1.00 58.22 182 PRO A C 1
ATOM 1390 O O . PRO A 1 182 ? -8.157 37.577 22.338 1.00 58.22 182 PRO A O 1
ATOM 1393 N N . ALA A 1 183 ? -9.059 39.526 23.046 1.00 51.91 183 ALA A N 1
ATOM 1394 C CA . ALA A 1 183 ? -8.592 39.532 24.425 1.00 51.91 183 ALA A CA 1
ATOM 1395 C C . ALA A 1 183 ? -9.394 38.533 25.288 1.00 51.91 183 ALA A C 1
ATOM 1397 O O . ALA A 1 183 ? -10.354 37.945 24.796 1.00 51.91 183 ALA A O 1
ATOM 1398 N N . VAL A 1 184 ? -9.021 38.457 26.575 1.00 51.44 184 VAL A N 1
ATOM 1399 C CA . VAL A 1 184 ? -9.602 37.701 27.711 1.00 51.44 184 VAL A CA 1
ATOM 1400 C C . VAL A 1 184 ? -9.380 36.174 27.689 1.00 51.44 184 VAL A C 1
ATOM 1402 O O . VAL A 1 184 ? -9.533 35.523 26.669 1.00 51.44 184 VAL A O 1
ATOM 1405 N N . GLU A 1 185 ? -8.965 35.500 28.765 1.00 43.88 185 GLU A N 1
ATOM 1406 C CA . GLU A 1 185 ? -8.971 35.842 30.191 1.00 43.88 185 GLU A CA 1
ATOM 1407 C C . GLU A 1 185 ? -8.002 34.902 30.933 1.00 43.88 185 GLU A C 1
ATOM 1409 O O . GLU A 1 185 ? -8.019 33.684 30.740 1.00 43.88 185 GLU A O 1
ATOM 1414 N N . SER A 1 186 ? -7.142 35.459 31.783 1.00 52.22 186 SER A N 1
ATOM 1415 C CA . SER A 1 186 ? -6.254 34.696 32.659 1.00 52.22 186 SER A CA 1
ATOM 1416 C C . SER A 1 186 ? -7.052 34.143 33.841 1.00 52.22 186 SER A C 1
ATOM 1418 O O . SER A 1 186 ? -7.274 34.852 34.819 1.00 52.22 186 SER A O 1
ATOM 1420 N N . THR A 1 187 ? -7.463 32.875 33.795 1.00 56.56 187 THR A N 1
ATOM 1421 C CA . THR A 1 187 ? -7.953 32.169 34.989 1.00 56.56 187 THR A CA 1
ATOM 1422 C C . THR A 1 187 ? -6.807 31.381 35.621 1.00 56.56 187 THR A C 1
ATOM 1424 O O . THR A 1 187 ? -6.454 30.284 35.194 1.00 56.56 187 THR A O 1
ATOM 1427 N N . SER A 1 188 ? -6.221 31.983 36.654 1.00 62.22 188 SER A N 1
ATOM 1428 C CA . SER A 1 188 ? -5.352 31.333 37.633 1.00 62.22 188 SER A CA 1
ATOM 1429 C C . SER A 1 188 ? -6.200 30.394 38.497 1.00 62.22 188 SER A C 1
ATOM 1431 O O . SER A 1 188 ? -7.037 30.860 39.269 1.00 62.22 188 SER A O 1
ATOM 1433 N N . VAL A 1 189 ? -6.018 29.079 38.349 1.00 63.56 189 VAL A N 1
ATOM 1434 C CA . VAL A 1 189 ? -6.605 28.065 39.240 1.00 63.56 189 VAL A CA 1
ATOM 1435 C C . VAL A 1 189 ? -5.481 27.426 40.050 1.00 63.56 189 VAL A C 1
ATOM 1437 O O . VAL A 1 189 ? -4.483 26.959 39.504 1.00 63.56 189 VAL A O 1
ATOM 1440 N N . ALA A 1 190 ? -5.666 27.467 41.366 1.00 66.31 190 ALA A N 1
ATOM 1441 C CA . ALA A 1 190 ? -4.762 27.016 42.412 1.00 66.31 190 ALA A CA 1
ATOM 1442 C C . ALA A 1 190 ? -4.413 25.510 42.346 1.00 66.31 190 ALA A C 1
ATOM 1444 O O . ALA A 1 190 ? -5.209 24.710 41.849 1.00 66.31 190 ALA A O 1
ATOM 1445 N N . PRO A 1 191 ? -3.252 25.101 42.896 1.00 70.44 191 PRO A N 1
ATOM 1446 C CA . PRO A 1 191 ? -2.871 23.696 43.007 1.00 70.44 191 PRO A CA 1
ATOM 1447 C C . PRO A 1 191 ? -3.608 22.987 44.164 1.00 70.44 191 PRO A C 1
ATOM 1449 O O . PRO A 1 191 ? -3.723 23.563 45.249 1.00 70.44 191 PRO A O 1
ATOM 1452 N N . PRO A 1 192 ? -4.066 21.733 43.986 1.00 75.19 192 PRO A N 1
ATOM 1453 C CA . PRO A 1 192 ? -4.542 20.910 45.093 1.00 75.19 192 PRO A CA 1
ATOM 1454 C C . PRO A 1 192 ? -3.382 20.284 45.901 1.00 75.19 192 PRO A C 1
ATOM 1456 O O . PRO A 1 192 ? -2.287 20.084 45.364 1.00 75.19 192 PRO A O 1
ATOM 1459 N N . PRO A 1 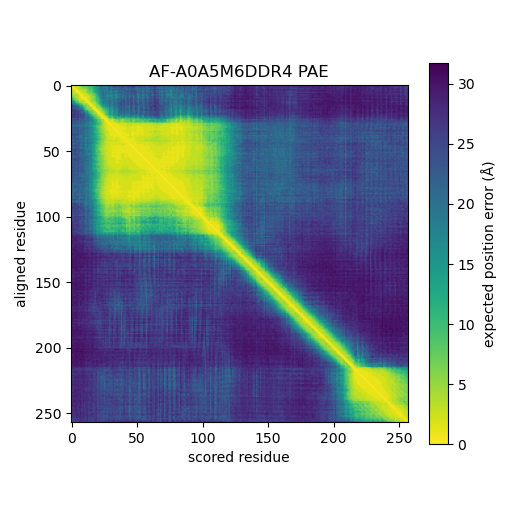193 ? -3.616 19.983 47.193 1.00 59.53 193 PRO A N 1
ATOM 1460 C CA . PRO A 1 193 ? -2.608 19.491 48.126 1.00 59.53 193 PRO A CA 1
ATOM 1461 C C . PRO A 1 193 ? -2.223 18.024 47.898 1.00 59.53 193 PRO A C 1
ATOM 1463 O O . PRO A 1 193 ? -2.977 17.217 47.359 1.00 59.53 193 PRO A O 1
ATOM 1466 N N . ALA A 1 194 ? -1.012 17.708 48.352 1.00 59.31 194 ALA A N 1
ATOM 1467 C CA . ALA A 1 194 ? -0.420 16.384 48.371 1.00 59.31 194 ALA A CA 1
ATOM 1468 C C . ALA A 1 194 ? -1.140 15.446 49.358 1.00 59.31 194 ALA A C 1
ATOM 1470 O O . ALA A 1 194 ? -1.175 15.717 50.555 1.00 59.31 194 ALA A O 1
ATOM 1471 N N . GLU A 1 195 ? -1.614 14.304 48.861 1.00 51.81 195 GLU A N 1
ATOM 1472 C CA . GLU A 1 195 ? -1.993 13.131 49.658 1.00 51.81 195 GLU A CA 1
ATOM 1473 C C . GLU A 1 195 ? -1.155 11.947 49.146 1.00 51.81 195 GLU A C 1
ATOM 1475 O O . GLU A 1 195 ? -1.161 11.628 47.959 1.00 51.81 195 GLU A O 1
ATOM 1480 N N . ILE A 1 196 ? -0.123 11.561 49.899 1.00 50.59 196 ILE A N 1
ATOM 1481 C CA . ILE A 1 196 ? -0.093 10.445 50.863 1.00 50.59 196 ILE A CA 1
ATOM 1482 C C . ILE A 1 196 ? -0.180 9.078 50.172 1.00 50.59 196 ILE A C 1
ATOM 1484 O O . ILE A 1 196 ? -1.116 8.745 49.456 1.00 50.59 196 ILE A O 1
ATOM 1488 N N . GLY A 1 197 ? 0.880 8.301 50.399 1.00 53.81 197 GLY A N 1
ATOM 1489 C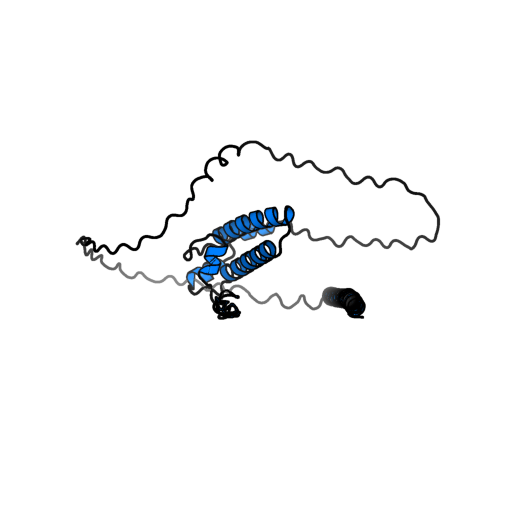 CA . GLY A 1 197 ? 1.203 7.066 49.710 1.00 53.81 197 GLY A CA 1
ATOM 1490 C C . GLY A 1 197 ? 0.196 5.931 49.861 1.00 53.81 197 GLY A C 1
ATOM 1491 O O . GLY A 1 197 ? -0.348 5.670 50.928 1.00 53.81 197 GLY A O 1
ATOM 1492 N N . THR A 1 198 ? 0.115 5.146 48.794 1.00 49.31 198 THR A N 1
ATOM 1493 C CA . THR A 1 198 ? -0.217 3.723 48.852 1.00 49.31 198 THR A CA 1
ATOM 1494 C C . THR A 1 198 ? 0.793 2.970 48.000 1.00 49.31 198 THR A C 1
ATOM 1496 O O . THR A 1 198 ? 0.804 3.060 46.772 1.00 49.31 198 THR A O 1
ATOM 1499 N N . SER A 1 199 ? 1.683 2.259 48.683 1.00 50.59 199 SER A N 1
ATOM 1500 C CA . SER A 1 199 ? 2.609 1.282 48.131 1.00 50.59 199 SER A CA 1
ATOM 1501 C C . SER A 1 199 ? 1.822 0.119 47.523 1.00 50.59 199 SER A C 1
ATOM 1503 O O . SER A 1 199 ? 1.164 -0.648 48.221 1.00 50.59 199 SER A O 1
ATOM 1505 N N . VAL A 1 200 ? 1.890 -0.019 46.200 1.00 54.06 200 VAL A N 1
ATOM 1506 C CA . VAL A 1 200 ? 1.342 -1.177 45.486 1.00 54.06 200 VAL A CA 1
ATOM 1507 C C . VAL A 1 200 ? 2.392 -2.296 45.494 1.00 54.06 200 VAL A C 1
ATOM 1509 O O . VAL A 1 200 ? 3.527 -2.058 45.071 1.00 54.06 200 VAL A O 1
ATOM 1512 N N . PRO A 1 201 ? 2.058 -3.513 45.961 1.00 52.53 201 PRO A N 1
ATOM 1513 C CA . PRO A 1 201 ? 2.992 -4.627 45.979 1.00 52.53 201 PRO A CA 1
ATOM 1514 C C . PRO A 1 201 ? 3.354 -5.080 44.560 1.00 52.53 201 PRO A C 1
ATOM 1516 O O . PRO A 1 201 ? 2.514 -5.284 43.682 1.00 52.53 201 PRO A O 1
ATOM 1519 N N . HIS A 1 202 ? 4.658 -5.240 44.371 1.00 49.59 202 HIS A N 1
ATOM 1520 C CA . HIS A 1 202 ? 5.344 -5.647 43.156 1.00 49.59 202 HIS A CA 1
ATOM 1521 C C . HIS A 1 202 ? 4.989 -7.104 42.796 1.00 49.59 202 HIS A C 1
ATOM 1523 O O . HIS A 1 202 ? 5.622 -8.052 43.252 1.00 49.59 202 HIS A O 1
ATOM 1529 N N . SER A 1 203 ? 3.955 -7.296 41.977 1.00 47.44 203 SER A N 1
ATOM 1530 C CA . SER A 1 203 ? 3.635 -8.590 41.364 1.00 47.44 203 SER A CA 1
ATOM 1531 C C . SER A 1 203 ? 4.490 -8.778 40.108 1.00 47.44 203 SER A C 1
ATOM 1533 O O . SER A 1 203 ? 4.125 -8.337 39.017 1.00 47.44 203 SER A O 1
ATOM 1535 N N . ALA A 1 204 ? 5.637 -9.438 40.264 1.00 57.59 204 ALA A N 1
ATOM 1536 C CA . ALA A 1 204 ? 6.490 -9.867 39.163 1.00 57.59 204 ALA A CA 1
ATOM 1537 C C . ALA A 1 204 ? 5.772 -10.912 38.281 1.00 57.59 204 ALA A C 1
ATOM 1539 O O . ALA A 1 204 ? 5.422 -11.985 38.781 1.00 57.59 204 ALA A O 1
ATOM 1540 N N . PRO A 1 205 ? 5.578 -10.680 36.968 1.00 53.34 205 PRO A N 1
ATOM 1541 C CA . PRO A 1 205 ? 5.154 -11.747 36.080 1.00 53.34 205 PRO A CA 1
ATOM 1542 C C . PRO A 1 205 ? 6.340 -12.671 35.787 1.00 53.34 205 PRO A C 1
ATOM 1544 O O . PRO A 1 205 ? 7.381 -12.270 35.265 1.00 53.34 205 PRO A O 1
ATOM 1547 N N . ALA A 1 206 ? 6.151 -13.938 36.138 1.00 55.44 206 ALA A N 1
ATOM 1548 C CA . ALA A 1 206 ? 7.037 -15.057 35.880 1.00 55.44 206 ALA A CA 1
ATOM 1549 C C . ALA A 1 206 ? 7.336 -15.229 34.376 1.00 55.44 206 ALA A C 1
ATOM 1551 O O . ALA A 1 206 ? 6.629 -15.931 33.656 1.00 55.44 206 ALA A O 1
ATOM 1552 N N . VAL A 1 207 ? 8.427 -14.630 33.896 1.00 53.56 207 VAL A N 1
ATOM 1553 C CA . VAL A 1 207 ? 8.949 -14.841 32.536 1.00 53.56 207 VAL A CA 1
ATOM 1554 C C . VAL A 1 207 ? 10.156 -15.772 32.593 1.00 53.56 207 VAL A C 1
ATOM 1556 O O . VAL A 1 207 ? 11.285 -15.331 32.456 1.00 53.56 207 VAL A O 1
ATOM 1559 N N . THR A 1 208 ? 9.951 -17.076 32.795 1.00 55.34 208 THR A N 1
ATOM 1560 C CA . THR A 1 208 ? 11.000 -18.094 32.540 1.00 55.34 208 THR A CA 1
ATOM 1561 C C . THR A 1 208 ? 10.428 -19.505 32.337 1.00 55.34 208 THR A C 1
ATOM 1563 O O . THR A 1 208 ? 10.840 -20.464 32.982 1.00 55.34 208 THR A O 1
ATOM 1566 N N . ARG A 1 209 ? 9.501 -19.713 31.392 1.00 49.75 209 ARG A N 1
ATOM 1567 C CA . ARG A 1 209 ? 9.145 -21.085 30.950 1.00 49.75 209 ARG A CA 1
ATOM 1568 C C . ARG A 1 209 ? 8.887 -21.202 29.449 1.00 49.75 209 ARG A C 1
ATOM 1570 O O . ARG A 1 209 ? 7.879 -21.743 29.021 1.00 49.75 209 ARG A O 1
ATOM 1577 N N . MET A 1 210 ? 9.829 -20.753 28.622 1.00 45.84 210 MET A N 1
ATOM 1578 C CA . MET A 1 210 ? 9.724 -20.959 27.167 1.00 45.84 210 MET A CA 1
ATOM 1579 C C . MET A 1 210 ? 11.049 -21.363 26.509 1.00 45.84 210 MET A C 1
ATOM 1581 O O . MET A 1 210 ? 11.329 -21.001 25.377 1.00 45.84 210 MET A O 1
ATOM 1585 N N . ARG A 1 211 ? 11.895 -22.127 27.216 1.00 50.53 211 ARG A N 1
ATOM 1586 C CA . ARG A 1 211 ? 13.164 -22.651 26.664 1.00 50.53 211 ARG A CA 1
ATOM 1587 C C . ARG A 1 211 ? 13.307 -24.178 26.669 1.00 50.53 211 ARG A C 1
ATOM 1589 O O . ARG A 1 211 ? 14.385 -24.683 26.389 1.00 50.53 211 ARG A O 1
ATOM 1596 N N . ARG A 1 212 ? 12.240 -24.942 26.945 1.00 50.59 212 ARG A N 1
ATOM 1597 C CA . ARG A 1 212 ? 12.312 -26.423 27.011 1.00 50.59 212 ARG A CA 1
ATOM 1598 C C . ARG A 1 212 ? 11.596 -27.195 25.895 1.00 50.59 212 ARG A C 1
ATOM 1600 O O . ARG A 1 212 ? 11.606 -28.417 25.938 1.00 50.59 212 ARG A O 1
ATOM 1607 N N . ARG A 1 213 ? 11.031 -26.541 24.871 1.00 49.97 213 ARG A N 1
ATOM 1608 C CA . ARG A 1 213 ? 10.320 -27.246 23.775 1.00 49.97 213 ARG A CA 1
ATOM 1609 C C . ARG A 1 213 ? 11.115 -27.434 22.473 1.00 49.97 213 ARG A C 1
ATOM 1611 O O . ARG A 1 213 ? 10.565 -27.936 21.507 1.00 49.97 213 ARG A O 1
ATOM 1618 N N . LEU A 1 214 ? 12.409 -27.109 22.453 1.00 52.22 214 LEU A N 1
ATOM 1619 C CA . LEU A 1 214 ? 13.286 -27.300 21.280 1.00 52.22 214 LEU A CA 1
ATOM 1620 C C . LEU A 1 214 ? 14.033 -28.648 21.256 1.00 52.22 214 LEU A C 1
ATOM 1622 O O . LEU A 1 214 ? 14.831 -28.886 20.360 1.00 52.22 214 LEU A O 1
ATOM 1626 N N . ARG A 1 215 ? 13.782 -29.545 22.220 1.00 54.62 215 ARG A N 1
ATOM 1627 C CA . ARG A 1 215 ? 14.385 -30.894 22.269 1.00 54.62 215 ARG A CA 1
ATOM 1628 C C . ARG A 1 215 ? 13.413 -32.011 21.892 1.00 54.62 215 ARG A C 1
ATOM 1630 O O . ARG A 1 215 ? 13.595 -33.148 22.310 1.00 54.62 215 ARG A O 1
ATOM 1637 N N . GLN A 1 216 ? 12.362 -31.701 21.140 1.00 67.00 216 GLN A N 1
ATOM 1638 C CA . GLN A 1 216 ? 11.560 -32.754 20.530 1.00 67.00 216 GLN A CA 1
ATOM 1639 C C . GLN A 1 216 ? 12.170 -33.075 19.160 1.00 67.00 216 GLN A C 1
ATOM 1641 O O . GLN A 1 216 ? 12.178 -32.191 18.302 1.00 67.00 216 GLN A O 1
ATOM 1646 N N . PRO A 1 217 ? 12.690 -34.300 18.937 1.00 80.50 217 PRO A N 1
ATOM 1647 C CA . PRO A 1 217 ? 13.321 -34.672 17.667 1.00 80.50 217 PRO A CA 1
ATOM 1648 C C . PRO A 1 217 ? 12.370 -34.474 16.477 1.00 80.50 217 PRO A C 1
ATOM 1650 O O . PRO A 1 217 ? 12.811 -34.098 15.397 1.00 80.50 217 PRO A O 1
ATOM 1653 N N . ALA A 1 218 ? 11.057 -34.589 16.705 1.00 76.50 218 ALA A N 1
ATOM 1654 C CA . ALA A 1 218 ? 10.024 -34.309 15.711 1.00 76.50 218 ALA A CA 1
ATOM 1655 C C . ALA A 1 218 ? 10.085 -32.880 15.131 1.00 76.50 218 ALA A C 1
ATOM 1657 O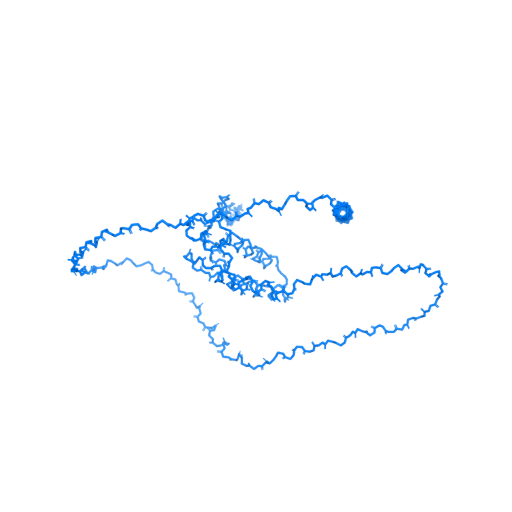 O . ALA A 1 218 ? 9.873 -32.693 13.936 1.00 76.50 218 ALA A O 1
ATOM 1658 N N . VAL A 1 219 ? 10.420 -31.871 15.946 1.00 78.69 219 VAL A N 1
ATOM 1659 C CA . VAL A 1 219 ? 10.516 -30.473 15.484 1.00 78.69 219 VAL A CA 1
ATOM 1660 C C . VAL A 1 219 ? 11.752 -30.274 14.605 1.00 78.69 219 VAL A C 1
ATOM 1662 O O . VAL A 1 219 ? 11.698 -29.558 13.612 1.00 78.69 219 VAL A O 1
ATOM 1665 N N . ILE A 1 220 ? 12.861 -30.941 14.932 1.00 82.69 220 ILE A N 1
ATOM 1666 C CA . ILE A 1 220 ? 14.096 -30.866 14.138 1.00 82.69 220 ILE A CA 1
ATOM 1667 C C . ILE A 1 220 ? 13.873 -31.502 12.762 1.00 82.69 220 ILE A C 1
ATOM 1669 O O . ILE A 1 220 ? 14.265 -30.923 11.749 1.00 82.69 220 ILE A O 1
ATOM 1673 N N . VAL A 1 221 ? 13.188 -32.648 12.717 1.00 90.94 221 VAL A N 1
ATOM 1674 C CA . VAL A 1 221 ? 12.851 -33.322 11.456 1.00 90.94 221 VAL A CA 1
ATOM 1675 C C . VAL A 1 221 ? 11.929 -32.453 10.598 1.00 90.94 221 VAL A C 1
ATOM 1677 O O . VAL A 1 221 ? 12.197 -32.303 9.408 1.00 90.94 221 VAL A O 1
ATOM 1680 N N . SER A 1 222 ? 10.901 -31.809 11.170 1.00 91.38 222 SER A N 1
ATOM 1681 C CA . SER A 1 222 ? 10.003 -30.961 10.367 1.00 91.38 222 SER A CA 1
ATOM 1682 C C . SER A 1 222 ? 10.719 -29.740 9.779 1.00 91.38 222 SER A C 1
ATOM 1684 O O . SER A 1 222 ? 10.506 -29.408 8.613 1.00 91.38 222 SER A O 1
ATOM 1686 N N . ILE A 1 223 ? 11.629 -29.119 10.540 1.00 89.62 223 ILE A N 1
ATOM 1687 C CA . ILE A 1 223 ? 12.444 -28.001 10.051 1.00 89.62 223 ILE A CA 1
ATOM 1688 C C . ILE A 1 223 ? 13.372 -28.466 8.921 1.00 89.62 223 ILE A C 1
ATOM 1690 O O . ILE A 1 223 ? 13.459 -27.790 7.899 1.00 89.62 223 ILE A O 1
ATOM 1694 N N . MET A 1 224 ? 14.027 -29.624 9.056 1.00 94.31 224 MET A N 1
ATOM 1695 C CA . MET A 1 224 ? 14.892 -30.181 8.006 1.00 94.31 224 MET A CA 1
ATOM 1696 C C . MET A 1 224 ? 14.121 -30.462 6.710 1.00 94.31 224 MET A C 1
ATOM 1698 O O . MET A 1 224 ? 14.576 -30.076 5.634 1.00 94.31 224 MET A O 1
ATOM 1702 N N . VAL A 1 225 ? 12.932 -31.065 6.805 1.00 94.69 225 VAL A N 1
ATOM 1703 C CA . VAL A 1 225 ? 12.068 -31.328 5.640 1.00 94.69 225 VAL A CA 1
ATOM 1704 C C . VAL A 1 225 ? 11.644 -30.022 4.967 1.00 94.69 225 VAL A C 1
ATOM 1706 O O . VAL A 1 225 ? 11.698 -29.914 3.743 1.00 94.69 225 VAL A O 1
ATOM 1709 N N . LEU A 1 226 ? 11.287 -29.001 5.750 1.00 95.06 226 LEU A N 1
ATOM 1710 C CA . LEU A 1 226 ? 10.887 -27.699 5.220 1.00 95.06 226 LEU A CA 1
ATOM 1711 C C . LEU A 1 226 ? 12.045 -26.998 4.491 1.00 95.06 226 LEU A C 1
ATOM 1713 O O . LEU A 1 226 ? 11.851 -26.455 3.403 1.00 95.06 226 LEU A O 1
ATOM 1717 N N . VAL A 1 227 ? 13.261 -27.061 5.043 1.00 95.38 227 VAL A N 1
ATOM 1718 C CA . VAL A 1 227 ? 14.467 -26.502 4.409 1.00 95.38 227 VAL A CA 1
ATOM 1719 C C . VAL A 1 227 ? 14.804 -27.239 3.109 1.00 95.38 227 VAL A C 1
ATOM 1721 O O . VAL A 1 227 ? 15.080 -26.591 2.097 1.00 95.38 227 VAL A O 1
ATOM 1724 N N . LEU A 1 228 ? 14.727 -28.573 3.096 1.00 96.50 228 LEU A N 1
ATOM 1725 C CA . LEU A 1 228 ? 14.953 -29.374 1.888 1.00 96.50 228 LEU A CA 1
ATOM 1726 C C . LEU A 1 228 ? 13.904 -29.079 0.808 1.00 96.50 228 LEU A C 1
ATOM 1728 O O . LEU A 1 228 ? 14.261 -28.858 -0.349 1.00 96.50 228 LEU A O 1
ATOM 1732 N N . SER A 1 229 ? 12.626 -28.983 1.182 1.00 95.75 229 SER A N 1
ATOM 1733 C CA . SER A 1 229 ? 11.548 -28.635 0.251 1.00 95.75 229 SER A CA 1
ATOM 1734 C C . SER A 1 229 ? 11.755 -27.252 -0.371 1.00 95.75 229 SER A C 1
ATOM 1736 O O . SER A 1 229 ? 11.567 -27.087 -1.579 1.00 95.75 229 SER A O 1
ATOM 1738 N N . ALA A 1 230 ? 12.174 -26.261 0.421 1.00 94.94 230 ALA A N 1
ATOM 1739 C CA . ALA A 1 230 ? 12.468 -24.923 -0.084 1.00 94.94 230 ALA A CA 1
ATOM 1740 C C . ALA A 1 230 ? 13.663 -24.927 -1.055 1.00 94.94 230 ALA A C 1
ATOM 1742 O O . ALA A 1 230 ? 13.606 -24.283 -2.104 1.00 94.94 230 ALA A O 1
ATOM 1743 N N . ALA A 1 231 ? 14.723 -25.684 -0.749 1.00 96.81 231 ALA A N 1
ATOM 1744 C CA . ALA A 1 231 ? 15.904 -25.800 -1.605 1.00 96.81 231 ALA A CA 1
ATOM 1745 C C . ALA A 1 231 ? 15.588 -26.447 -2.967 1.00 96.81 231 ALA A C 1
ATOM 1747 O O . ALA A 1 231 ? 16.062 -25.971 -4.005 1.00 96.81 231 ALA A O 1
ATOM 1748 N N . VAL A 1 232 ? 14.742 -27.484 -2.982 1.00 96.19 232 VAL A N 1
ATOM 1749 C CA . VAL A 1 232 ? 14.265 -28.112 -4.225 1.00 96.19 232 VAL A CA 1
ATOM 1750 C C . VAL A 1 232 ? 13.419 -27.127 -5.033 1.00 96.19 232 VAL A C 1
ATOM 1752 O O . VAL A 1 232 ? 13.683 -26.932 -6.220 1.00 96.19 232 VAL A O 1
ATOM 1755 N N . GLY A 1 233 ? 12.474 -26.428 -4.395 1.00 94.81 233 GLY A N 1
ATOM 1756 C CA . GLY A 1 233 ? 11.643 -25.420 -5.064 1.00 94.81 233 GLY A CA 1
ATOM 1757 C C . GLY A 1 233 ? 12.462 -24.293 -5.705 1.00 94.81 233 GLY A C 1
ATOM 1758 O O . GLY A 1 233 ? 12.242 -23.938 -6.863 1.00 94.81 233 GLY A O 1
ATOM 1759 N N . LEU A 1 234 ? 13.472 -23.782 -4.995 1.00 94.62 234 LEU A N 1
ATOM 1760 C CA . LEU A 1 234 ? 14.413 -22.782 -5.514 1.00 94.62 234 LEU A CA 1
ATOM 1761 C C . LEU A 1 234 ? 15.237 -23.304 -6.701 1.00 94.62 234 LEU A C 1
ATOM 1763 O O . LEU A 1 234 ? 15.494 -22.551 -7.643 1.00 94.62 234 LEU A O 1
ATOM 1767 N N . SER A 1 235 ? 15.635 -24.577 -6.673 1.00 92.94 235 SER A N 1
ATOM 1768 C CA . SER A 1 235 ? 16.401 -25.210 -7.754 1.00 92.94 235 SER A CA 1
ATOM 1769 C C . SER A 1 235 ? 15.561 -25.372 -9.022 1.00 92.94 235 SER A C 1
ATOM 1771 O O . SER A 1 235 ? 16.004 -24.981 -10.103 1.00 92.94 235 SER A O 1
ATOM 1773 N N . VAL A 1 236 ? 14.318 -25.848 -8.889 1.00 94.75 236 VAL A N 1
ATOM 1774 C CA . VAL A 1 236 ? 13.364 -25.962 -10.006 1.00 94.75 236 VAL A CA 1
ATOM 1775 C C . VAL A 1 236 ? 13.047 -24.586 -10.590 1.00 94.75 236 VAL A C 1
ATOM 1777 O O . VAL A 1 236 ? 13.102 -24.396 -11.804 1.00 94.75 236 VAL A O 1
ATOM 1780 N N . TRP A 1 237 ? 12.797 -23.588 -9.740 1.00 92.94 237 TRP A N 1
ATOM 1781 C CA . TRP A 1 237 ? 12.535 -22.225 -10.199 1.00 92.94 237 TRP A CA 1
ATOM 1782 C C . TRP A 1 237 ? 13.723 -21.625 -10.962 1.00 92.94 237 TRP A C 1
ATOM 1784 O O . TRP A 1 237 ? 13.539 -21.038 -12.032 1.00 92.94 237 TRP A O 1
ATOM 1794 N N . LYS A 1 238 ? 14.955 -21.815 -10.467 1.00 93.00 238 LYS A N 1
ATOM 1795 C CA . LYS A 1 238 ? 16.169 -21.400 -11.187 1.00 93.00 238 LYS A CA 1
ATOM 1796 C C . LYS A 1 238 ? 16.310 -22.108 -12.534 1.00 93.00 238 LYS A C 1
ATOM 1798 O O . LYS A 1 238 ? 16.690 -21.455 -13.504 1.00 93.00 238 LYS A O 1
ATOM 1803 N N . TYR A 1 239 ? 15.987 -23.398 -12.608 1.00 92.75 239 TYR A N 1
ATOM 1804 C CA . TYR A 1 239 ? 16.040 -24.167 -13.851 1.00 92.75 239 TYR A CA 1
ATOM 1805 C C . TYR A 1 239 ? 15.056 -23.625 -14.901 1.00 92.75 239 TYR A C 1
ATOM 1807 O O . TYR A 1 239 ? 15.465 -23.294 -16.015 1.00 92.75 239 TYR A O 1
ATOM 1815 N N . ILE A 1 240 ? 13.790 -23.419 -14.520 1.00 89.44 240 ILE A N 1
ATOM 1816 C CA . ILE A 1 240 ? 12.743 -22.874 -15.405 1.00 89.44 240 ILE A CA 1
ATOM 1817 C C . ILE A 1 240 ? 13.106 -21.460 -15.880 1.00 89.44 240 ILE A C 1
ATOM 1819 O O . ILE A 1 240 ? 13.003 -21.130 -17.067 1.00 89.44 240 ILE A O 1
ATOM 1823 N N . ARG A 1 241 ? 13.581 -20.612 -14.960 1.00 87.31 241 ARG A N 1
ATOM 1824 C CA . ARG A 1 241 ? 13.974 -19.239 -15.294 1.00 87.31 241 ARG A CA 1
ATOM 1825 C C . ARG A 1 241 ? 15.196 -19.21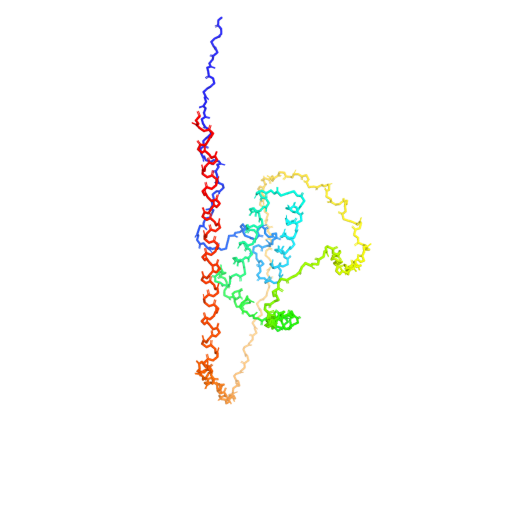1 -16.214 1.00 87.31 241 ARG A C 1
ATOM 1827 O O . ARG A 1 241 ? 15.242 -18.400 -17.134 1.00 87.31 241 ARG A O 1
ATOM 1834 N N . GLY A 1 242 ? 16.154 -20.116 -16.008 1.00 84.94 242 GLY A N 1
ATOM 1835 C CA . GLY A 1 242 ? 17.331 -20.266 -16.863 1.00 84.94 242 GLY A CA 1
ATOM 1836 C C . GLY A 1 242 ? 16.984 -20.678 -18.295 1.00 84.94 242 GLY A C 1
ATOM 1837 O O . GLY A 1 242 ? 17.546 -20.121 -19.237 1.00 84.94 242 GLY A O 1
ATOM 1838 N N . GLN A 1 243 ? 16.027 -21.593 -18.475 1.00 81.69 243 GLN A N 1
ATOM 1839 C CA . GLN A 1 243 ? 15.559 -21.987 -19.809 1.00 81.69 243 GLN A CA 1
ATOM 1840 C C . GLN A 1 243 ? 14.832 -20.849 -20.535 1.00 81.69 243 GLN A C 1
ATOM 1842 O O . GLN A 1 243 ? 15.071 -20.629 -21.720 1.00 81.69 243 GLN A O 1
ATOM 1847 N N . SER A 1 244 ? 14.019 -20.072 -19.815 1.00 77.81 244 SER A N 1
ATOM 1848 C CA . SER A 1 244 ? 13.277 -18.945 -20.398 1.00 77.81 244 SER A CA 1
ATOM 1849 C C . SER A 1 244 ? 14.207 -17.867 -20.966 1.00 77.81 244 SER A C 1
ATOM 1851 O O . SER A 1 244 ? 13.953 -17.325 -22.037 1.00 77.81 244 SER A O 1
ATOM 1853 N N . VAL A 1 245 ? 15.326 -17.584 -20.289 1.00 76.94 245 VAL A N 1
ATOM 1854 C CA . VAL A 1 245 ? 16.306 -16.590 -20.761 1.00 76.94 245 VAL A CA 1
ATOM 1855 C C . VAL A 1 245 ? 17.063 -17.081 -22.001 1.00 76.94 245 VAL A C 1
ATOM 1857 O O . VAL A 1 245 ? 17.322 -16.286 -22.902 1.00 76.94 245 VAL A O 1
ATOM 1860 N N . ARG A 1 246 ? 17.383 -18.382 -22.089 1.00 76.19 246 ARG A N 1
ATOM 1861 C CA . ARG A 1 246 ? 18.031 -18.960 -23.282 1.00 76.19 246 ARG A CA 1
ATOM 1862 C C . ARG A 1 246 ? 17.100 -18.937 -24.496 1.00 76.19 246 ARG A C 1
ATOM 1864 O O . ARG A 1 246 ? 17.505 -18.455 -25.544 1.00 76.19 246 ARG A O 1
ATOM 1871 N N . ALA A 1 247 ? 15.834 -19.320 -24.319 1.00 76.00 247 ALA A N 1
ATOM 1872 C CA . ALA A 1 247 ? 14.841 -19.301 -25.395 1.00 76.00 247 ALA A CA 1
ATOM 1873 C C . ALA A 1 247 ? 14.586 -17.892 -25.967 1.00 76.00 247 ALA A C 1
ATOM 1875 O O . ALA A 1 247 ? 14.309 -17.745 -27.155 1.00 76.00 247 ALA A O 1
ATOM 1876 N N . ILE A 1 248 ? 14.682 -16.849 -25.134 1.00 76.06 248 ILE A N 1
ATOM 1877 C CA . ILE A 1 248 ? 14.576 -15.458 -25.593 1.00 76.06 248 ILE A CA 1
ATOM 1878 C C . ILE A 1 248 ? 15.844 -15.046 -26.354 1.00 76.06 248 ILE A C 1
ATOM 1880 O O . ILE A 1 248 ? 15.734 -14.428 -27.408 1.00 76.06 248 ILE A O 1
ATOM 1884 N N . ARG A 1 249 ? 17.037 -15.415 -25.867 1.00 79.50 249 ARG A N 1
ATOM 1885 C CA . ARG A 1 249 ? 18.311 -15.082 -26.525 1.00 79.50 249 ARG A CA 1
ATOM 1886 C C . ARG A 1 249 ? 18.407 -15.662 -27.937 1.00 79.50 249 ARG A C 1
ATOM 1888 O O . ARG A 1 249 ? 18.777 -14.927 -28.848 1.00 79.50 249 ARG A O 1
ATOM 1895 N N . ASP A 1 250 ? 18.015 -16.921 -28.114 1.00 81.44 250 ASP A N 1
ATOM 1896 C CA . ASP A 1 250 ? 18.107 -17.605 -29.409 1.00 81.44 250 ASP A CA 1
ATOM 1897 C C . ASP A 1 250 ? 17.165 -16.983 -30.459 1.00 81.44 250 ASP A C 1
ATOM 1899 O O . ASP A 1 250 ? 17.503 -16.917 -31.641 1.00 81.44 250 ASP A O 1
ATOM 1903 N N . ARG A 1 251 ? 16.016 -16.429 -30.032 1.00 75.50 251 ARG A N 1
ATOM 1904 C CA . ARG A 1 251 ? 15.103 -15.695 -30.928 1.00 75.50 251 ARG A CA 1
ATOM 1905 C C . ARG A 1 251 ? 15.669 -14.363 -31.409 1.00 75.50 251 ARG A C 1
ATOM 1907 O O . ARG A 1 251 ? 15.363 -13.969 -32.526 1.00 75.50 251 ARG A O 1
ATOM 1914 N N . TYR A 1 252 ? 16.470 -13.675 -30.597 1.00 75.94 252 TYR A N 1
ATOM 1915 C CA . TYR A 1 252 ? 17.076 -12.406 -31.012 1.00 75.94 252 TYR A CA 1
ATOM 1916 C C . TYR A 1 252 ? 18.280 -12.616 -31.936 1.00 75.94 252 TYR A C 1
ATOM 1918 O O . TYR A 1 252 ? 18.446 -11.850 -32.875 1.00 75.94 252 TYR A O 1
ATOM 1926 N N . SER A 1 253 ? 19.059 -13.690 -31.763 1.00 78.06 253 SER A N 1
ATOM 1927 C CA . SER A 1 253 ? 20.170 -13.994 -32.681 1.00 78.06 253 SER A CA 1
ATOM 1928 C C . SER A 1 253 ? 19.735 -14.378 -34.099 1.00 78.06 253 SER A C 1
ATOM 1930 O O . SER A 1 253 ? 20.559 -14.336 -35.003 1.00 78.06 253 SER A O 1
ATOM 1932 N N . GLN A 1 254 ? 18.469 -14.757 -34.309 1.00 77.81 254 GLN A N 1
ATOM 1933 C CA . GLN A 1 254 ? 17.949 -15.138 -35.628 1.00 77.81 254 GLN A CA 1
ATOM 1934 C C . GLN A 1 254 ? 17.418 -13.944 -36.446 1.00 77.81 254 GLN A C 1
ATOM 1936 O O . GLN A 1 254 ? 17.139 -14.101 -37.627 1.00 77.81 254 GLN A O 1
ATOM 1941 N N . VAL A 1 255 ? 17.249 -12.767 -35.834 1.00 77.06 255 VAL A N 1
ATOM 1942 C CA . VAL A 1 255 ? 16.697 -11.572 -36.505 1.00 77.06 255 VAL A CA 1
ATOM 1943 C C . VAL A 1 255 ? 17.796 -10.680 -37.101 1.00 77.06 255 VAL A C 1
ATOM 1945 O O . VAL A 1 255 ? 17.514 -9.903 -38.007 1.00 77.06 255 VAL A O 1
ATOM 1948 N N . ASP A 1 256 ? 19.042 -10.829 -36.642 1.00 64.19 256 ASP A N 1
ATOM 1949 C CA . ASP A 1 256 ? 20.181 -9.980 -37.030 1.00 64.19 256 ASP A CA 1
ATOM 1950 C C . ASP A 1 256 ? 21.136 -10.630 -38.063 1.00 64.19 256 ASP A C 1
ATOM 1952 O O . ASP A 1 256 ? 22.253 -10.145 -38.253 1.00 64.19 256 ASP A O 1
ATOM 1956 N N . GLY A 1 257 ? 20.730 -11.724 -38.720 1.00 58.91 257 GLY A N 1
ATOM 1957 C CA . GLY A 1 257 ? 21.488 -12.394 -39.791 1.00 58.91 257 GLY A CA 1
ATOM 1958 C C . GLY A 1 257 ? 20.677 -12.510 -41.070 1.00 58.91 257 GLY A C 1
ATOM 1959 O O . GLY A 1 257 ? 21.266 -12.279 -42.148 1.00 58.91 257 GLY A O 1
#

Secondary structure (DSSP, 8-state):
----------PPPGGGSS-----TT----HHHHHHHT--TT---HHHHHHHHHHHHHHHHHHHHHS--HHHHHHHHHHHHHHHHHH-TTS-S-HHHHHHHH---HHHHHHHHHS---------------------------PPPP--------S--SSTTSSS----------------PPP-------PPPPP----------------SSSS--HHHHHHHHHHHHHHHHHHHHHHHHHHHHHHHHHHHHHTT--

Foldseek 3Di:
DDDDDPDPPDPPDPVPPDPPPPDPVLAQDPVLQVLLPHDPPDLQLVVLVVSLCVSLVVLVVVCVVPNDPVSVVSNVSSVVSSVSSLDLVNDPDPVSSVNSPDDDVVNVVVVVVPPPPPVVPPPPPPPDDDDDDDDDDDDDDDDDDDDPPDPPDDDPPPPPPPPDPDDDDDDDDDDDDDDDDDDDDDDDDDDDDDDDDDDDDDDDDDDDDDDPPPPDVVVVVVVVVVVVVVVVVVVVVCVVVVVVVVVVVVVVVVVPD

Solvent-accessible surface area (backbone atoms only — not comparable to full-atom values): 17595 Å² total; per-residue (Å²): 139,83,84,78,78,77,82,77,83,71,73,80,69,83,86,77,80,67,81,76,80,75,67,91,76,72,58,78,50,73,66,41,28,55,70,39,71,48,61,84,85,67,68,56,64,69,59,55,51,54,35,40,50,54,50,44,51,54,47,48,57,45,36,75,77,54,77,42,73,72,53,52,52,49,47,52,50,41,52,51,30,50,52,51,74,67,35,50,85,45,47,92,45,67,69,53,20,53,62,61,70,51,84,47,69,68,58,52,53,48,53,68,66,50,69,73,75,70,72,66,77,72,76,77,70,84,74,73,84,77,77,86,80,92,80,80,97,72,88,83,79,73,81,82,79,80,77,81,81,71,80,89,71,90,81,88,82,69,84,80,76,83,82,78,84,72,89,76,81,86,76,89,74,92,75,91,80,90,78,85,81,82,78,88,77,92,80,87,75,82,85,81,84,90,79,83,90,79,88,76,82,87,78,77,80,87,84,82,86,87,84,78,80,83,79,47,68,69,60,57,51,53,52,51,52,52,52,51,52,51,53,50,52,55,50,53,49,50,51,58,53,53,51,54,54,50,61,52,51,58,60,56,65,66,74,81,114